Protein AF-A0A382BCT7-F1 (afdb_monomer)

Sequence (257 aa):
MSNDAYDPSEHIDWDYWETQGEDAFENFEWLVHLCEVFNRPIPKPTFSLLNWKENPFDSIDEVPDQWITWPEDYIWSSNHTSIPEEHRQMWLHVAALICRSPGITVSGNDISVTGRFGTEFKLEMKPDLSDWNEIEHPHGDDCVPEELHHLLKEPRTVVINGERVLSNENYVPETVYLCWECPRGIPTPVGLYSLLLAMLDETKVWEYLLDYIAAECWACHDTGFLHRDQFPSDLTIDPSGGLYLCFWCGPDAPEQH

pLDDT: mean 72.81, std 16.67, range [34.56, 95.31]

Organism: NCBI:txid408172

Secondary structure (DSSP, 8-state):
-------GGGGS-HHHHHHT-GGGGGSHHHHHHHHHHHHTTSPPP---TT-TTS-TTTT------------GGG--TTTS----HHHHHHHHHHHHHHHH-TTEEEETTEEEEE-TTS-EEEEEB-TTSS-B-PEE----GGGS-GGGGGGPPPPEEEEETTEEEEE------TT-EE--PPPTTS-HHHHHHHHHHHHHH-HHHHHHHTTEEEEEETTT--EEEEEGGGS-TTS---TT--EE--TTT-TT-----

Foldseek 3Di:
DPPPDQDLVVVDPPVVQVVVPPCSLQFPVVQLSSLCSQQVVQDDPPPVPPPPVDDPPPDPDDGVHFSDDHNVVRNDDPQAPPQDPVCRRLSSVLSSCQVNDPQWDDDGQKIWGQASLGFIKIWGADSRNQKIFFIWGADWPVPQRPVQCVLQDAFAFAAALNDTDGHSDLTQDRTDRPPQIQPPPDGSSVSSSVVSVCRRNVNNVVNQSSQWDWAAAPQPRDIDIDRNVPDPPPPPQPSRYHYDHDPVCPPPGDDDD

Nearest PDB structures (foldseek):
  6usr-assembly1_A  TM=3.608E-01  e=1.866E+00  Tribolium castaneum
  5cqg-assembly1_A  TM=3.455E-01  e=3.178E+00  Tribolium castaneum
  4hs5-assembly2_B  TM=4.560E-01  e=6.860E+00  Psychromonas ingrahamii 37
  5zkq-assembly1_B  TM=4.026E-01  e=8.192E+00  Homo sapiens

Structure (mmCIF, N/CA/C/O backbone):
data_AF-A0A382BCT7-F1
#
_entry.id   AF-A0A382BCT7-F1
#
loop_
_atom_site.group_PDB
_atom_site.id
_atom_site.type_symbol
_atom_site.label_atom_id
_atom_site.label_alt_id
_atom_site.label_comp_id
_atom_site.label_asym_id
_atom_site.label_entity_id
_atom_site.label_seq_id
_atom_site.pdbx_PDB_ins_code
_atom_site.Cartn_x
_atom_site.Cartn_y
_atom_site.Cartn_z
_atom_site.occupancy
_atom_site.B_iso_or_equiv
_atom_site.auth_seq_id
_atom_site.auth_comp_id
_atom_site.auth_asym_id
_atom_site.auth_atom_id
_atom_site.pdbx_PDB_model_num
ATOM 1 N N . MET A 1 1 ? -34.124 -6.886 28.367 1.00 41.34 1 MET A N 1
ATOM 2 C CA . MET A 1 1 ? -32.721 -7.338 28.376 1.00 41.34 1 MET A CA 1
ATOM 3 C C . MET A 1 1 ? -31.930 -6.095 28.037 1.00 41.34 1 MET A C 1
ATOM 5 O O . MET A 1 1 ? -32.291 -5.473 27.043 1.00 41.34 1 MET A O 1
ATOM 9 N N . SER A 1 2 ? -31.046 -5.616 28.919 1.00 45.03 2 SER A N 1
ATOM 10 C CA . SER A 1 2 ? -30.156 -4.517 28.538 1.00 45.03 2 SER A CA 1
ATOM 11 C C . SER A 1 2 ? -29.393 -5.004 27.315 1.00 45.03 2 SER A C 1
ATOM 13 O O . SER A 1 2 ? -28.851 -6.105 27.331 1.00 45.03 2 SER A O 1
ATOM 15 N N . ASN A 1 3 ? -29.450 -4.250 26.219 1.00 43.94 3 ASN A N 1
ATOM 16 C CA . ASN A 1 3 ? -28.373 -4.342 25.251 1.00 43.94 3 ASN A CA 1
ATOM 17 C C . ASN A 1 3 ? -27.177 -3.796 26.013 1.00 43.94 3 ASN A C 1
ATOM 19 O O . ASN A 1 3 ? -27.070 -2.579 26.162 1.00 43.94 3 ASN A O 1
ATOM 23 N N . ASP A 1 4 ? -26.374 -4.682 26.587 1.00 57.06 4 ASP A N 1
ATOM 24 C CA . ASP A 1 4 ? -25.032 -4.316 26.998 1.00 57.06 4 ASP A CA 1
ATOM 25 C C . ASP A 1 4 ? -24.386 -3.790 25.711 1.00 57.06 4 ASP A C 1
ATOM 27 O O . ASP A 1 4 ? -24.253 -4.511 24.719 1.00 57.06 4 ASP A O 1
ATOM 31 N N . ALA A 1 5 ? -24.237 -2.466 25.645 1.00 75.38 5 ALA A N 1
ATOM 32 C CA . ALA A 1 5 ? -23.710 -1.796 24.473 1.00 75.38 5 ALA A CA 1
ATOM 33 C C . ALA A 1 5 ? -22.302 -2.345 24.248 1.00 75.38 5 ALA A C 1
ATOM 35 O O . ALA A 1 5 ? -21.551 -2.477 25.209 1.00 75.38 5 ALA A O 1
ATOM 36 N N . TYR A 1 6 ? -21.979 -2.709 23.008 1.00 80.50 6 TYR A N 1
ATOM 37 C CA . TYR A 1 6 ? -20.637 -3.155 22.653 1.00 80.50 6 TYR A CA 1
ATOM 38 C C . TYR A 1 6 ? -19.608 -2.141 23.167 1.00 80.50 6 TYR A C 1
ATOM 40 O O . TYR A 1 6 ? -19.665 -0.979 22.759 1.00 80.50 6 TYR A O 1
ATOM 48 N N . ASP A 1 7 ? -18.720 -2.576 24.061 1.00 83.62 7 ASP A N 1
ATOM 49 C CA . ASP A 1 7 ? -17.608 -1.777 24.569 1.00 83.62 7 ASP A CA 1
ATOM 50 C C . ASP A 1 7 ? -16.316 -2.227 23.863 1.00 83.62 7 ASP A C 1
ATOM 52 O O . ASP A 1 7 ? -15.805 -3.313 24.149 1.00 83.62 7 ASP A O 1
ATOM 56 N N . PRO A 1 8 ? -15.778 -1.430 22.921 1.00 83.75 8 PRO A N 1
ATOM 57 C CA . PRO A 1 8 ? -14.544 -1.755 22.211 1.00 83.75 8 PRO A CA 1
ATOM 58 C C . PRO A 1 8 ? -13.355 -2.011 23.149 1.00 83.75 8 PRO A C 1
ATOM 60 O O . PRO A 1 8 ? -12.484 -2.814 22.822 1.00 83.75 8 PRO A O 1
ATOM 63 N N . SER A 1 9 ? -13.314 -1.367 24.321 1.00 83.69 9 SER A N 1
ATOM 64 C CA . SER A 1 9 ? -12.167 -1.431 25.235 1.00 83.69 9 SER A CA 1
ATOM 65 C C . SER A 1 9 ? -11.952 -2.817 25.852 1.00 83.69 9 SER A C 1
ATOM 67 O O . SER A 1 9 ? -10.810 -3.198 26.115 1.00 83.69 9 SER A O 1
ATOM 69 N N . GLU A 1 10 ? -13.025 -3.601 26.005 1.00 85.69 10 GLU A N 1
ATOM 70 C CA . GLU A 1 10 ? -12.987 -4.988 26.490 1.00 85.69 10 GLU A CA 1
ATOM 71 C C . GLU A 1 10 ? -12.443 -5.974 25.439 1.00 85.69 10 GLU A C 1
ATOM 73 O O . GLU A 1 10 ? -12.202 -7.145 25.733 1.00 85.69 10 GLU A O 1
ATOM 78 N N . HIS A 1 11 ? -12.267 -5.517 24.196 1.00 85.81 11 HIS A N 1
ATOM 79 C CA . HIS A 1 11 ? -11.856 -6.331 23.054 1.00 85.81 11 HIS A CA 1
ATOM 80 C C . HIS A 1 11 ? -10.460 -5.997 22.520 1.00 85.81 11 HIS A C 1
ATOM 82 O O . HIS A 1 11 ? -10.026 -6.630 21.551 1.00 85.81 11 HIS A O 1
ATOM 88 N N . ILE A 1 12 ? -9.779 -5.034 23.145 1.00 87.50 12 ILE A N 1
ATOM 89 C CA . ILE A 1 12 ? -8.367 -4.730 22.914 1.00 87.50 12 ILE A CA 1
ATOM 90 C C . ILE A 1 12 ? -7.526 -5.735 23.711 1.00 87.50 12 ILE A C 1
ATOM 92 O O . ILE A 1 12 ? -7.749 -5.933 24.906 1.00 87.50 12 ILE A O 1
ATOM 96 N N . ASP A 1 13 ? -6.558 -6.373 23.051 1.00 86.56 13 ASP A N 1
ATOM 97 C CA . ASP A 1 13 ? -5.610 -7.290 23.698 1.00 86.56 13 ASP A CA 1
ATOM 98 C C . ASP A 1 13 ? -4.465 -6.499 24.347 1.00 86.56 13 ASP A C 1
ATOM 100 O O . ASP A 1 13 ? -3.369 -6.378 23.799 1.00 86.56 13 ASP A O 1
ATOM 104 N N . TRP A 1 14 ? -4.753 -5.889 25.497 1.00 86.00 14 TRP A N 1
ATOM 105 C CA . TRP A 1 14 ? -3.795 -5.048 26.221 1.00 86.00 14 TRP A CA 1
ATOM 106 C C . TRP A 1 14 ? -2.505 -5.792 26.576 1.00 86.00 14 TRP A C 1
ATOM 108 O O . TRP A 1 14 ? -1.426 -5.229 26.418 1.00 86.00 14 TRP A O 1
ATOM 118 N N . ASP A 1 15 ? -2.604 -7.065 26.969 1.00 86.00 15 ASP A N 1
ATOM 119 C CA . ASP A 1 15 ? -1.443 -7.884 27.324 1.00 86.00 15 ASP A CA 1
ATOM 120 C C . ASP A 1 15 ? -0.500 -8.055 26.121 1.00 86.00 15 ASP A C 1
ATOM 122 O O . ASP A 1 15 ? 0.717 -7.932 26.264 1.00 86.00 15 ASP A O 1
ATOM 126 N N . TYR A 1 16 ? -1.040 -8.304 24.920 1.00 85.56 16 TYR A N 1
ATOM 127 C CA . TYR A 1 16 ? -0.231 -8.377 23.703 1.00 85.56 16 TYR A CA 1
ATOM 128 C C . TYR A 1 16 ? 0.520 -7.066 23.452 1.00 85.56 16 TYR A C 1
ATOM 130 O O . TYR A 1 16 ? 1.746 -7.081 23.325 1.00 85.56 16 TYR A O 1
ATOM 138 N N . TRP A 1 17 ? -0.186 -5.936 23.436 1.00 84.19 17 TRP A N 1
ATOM 139 C CA . TRP A 1 17 ? 0.413 -4.641 23.105 1.00 84.19 17 TRP A CA 1
ATOM 140 C C . TRP A 1 17 ? 1.423 -4.165 24.153 1.00 84.19 17 TRP A C 1
ATOM 142 O O . TRP A 1 17 ? 2.495 -3.681 23.796 1.00 84.19 17 TRP A O 1
ATOM 152 N N . GLU A 1 18 ? 1.164 -4.404 25.440 1.00 84.06 18 GLU A N 1
ATOM 153 C CA . GLU A 1 18 ? 2.121 -4.110 26.511 1.00 84.06 18 GLU A CA 1
ATOM 154 C C . GLU A 1 18 ? 3.420 -4.926 26.375 1.00 84.06 18 GLU A C 1
ATOM 156 O O . GLU A 1 18 ? 4.501 -4.433 26.708 1.00 84.06 18 GLU A O 1
ATOM 161 N N . THR A 1 19 ? 3.358 -6.155 25.842 1.00 84.56 19 THR A N 1
ATOM 162 C CA . THR A 1 19 ? 4.569 -6.967 25.607 1.00 84.56 19 THR A CA 1
ATOM 163 C C . THR A 1 19 ? 5.421 -6.491 24.431 1.00 84.56 19 THR A C 1
ATOM 165 O O . THR A 1 19 ? 6.606 -6.827 24.385 1.00 84.56 19 THR A O 1
ATOM 168 N N . GLN A 1 20 ? 4.857 -5.707 23.506 1.00 79.06 20 GLN A N 1
ATOM 169 C CA . GLN A 1 20 ? 5.575 -5.155 22.351 1.00 79.06 20 GLN A CA 1
ATOM 170 C C . GLN A 1 20 ? 6.376 -3.877 22.692 1.00 79.06 20 GLN A C 1
ATOM 172 O O . GLN A 1 20 ? 7.212 -3.450 21.898 1.00 79.06 20 GLN A O 1
ATOM 177 N N . GLY A 1 21 ? 6.193 -3.308 23.891 1.00 78.69 21 GLY A N 1
ATOM 178 C CA . GLY A 1 21 ? 6.896 -2.109 24.364 1.00 78.69 21 GLY A CA 1
ATOM 179 C C . GLY A 1 21 ? 6.131 -0.804 24.116 1.00 78.69 21 GLY A C 1
ATOM 180 O O . GLY A 1 21 ? 5.074 -0.796 23.495 1.00 78.69 21 GLY A O 1
ATOM 181 N N . GLU A 1 22 ? 6.657 0.316 24.627 1.00 70.50 22 GLU A N 1
ATOM 182 C CA . GLU A 1 22 ? 5.969 1.623 24.586 1.00 70.50 22 GLU A CA 1
ATOM 183 C C . GLU A 1 22 ? 5.698 2.114 23.149 1.00 70.50 22 GLU A C 1
ATOM 185 O O . GLU A 1 22 ? 4.635 2.671 22.888 1.00 70.50 22 GLU A O 1
ATOM 190 N N . ASP A 1 23 ? 6.594 1.817 22.202 1.00 72.00 23 ASP A N 1
ATOM 191 C CA . ASP A 1 23 ? 6.469 2.228 20.793 1.00 72.00 23 ASP A CA 1
ATOM 192 C C . ASP A 1 23 ? 5.388 1.443 20.020 1.00 72.00 23 ASP A C 1
ATOM 194 O O . ASP A 1 23 ? 5.020 1.801 18.899 1.00 72.00 23 ASP A O 1
ATOM 198 N N . ALA A 1 24 ? 4.854 0.364 20.601 1.00 73.94 24 ALA A N 1
ATOM 199 C CA . ALA A 1 24 ? 3.858 -0.477 19.947 1.00 73.94 24 ALA A CA 1
ATOM 200 C C . ALA A 1 24 ? 2.500 0.217 19.781 1.00 73.94 24 ALA A C 1
ATOM 202 O O . ALA A 1 24 ? 1.743 -0.137 18.884 1.00 73.94 24 ALA A O 1
ATOM 203 N N . PHE A 1 25 ? 2.212 1.225 20.608 1.00 76.75 25 PHE A N 1
ATOM 204 C CA . PHE A 1 25 ? 0.978 2.015 20.562 1.00 76.75 25 PHE A CA 1
ATOM 205 C C . PHE A 1 25 ? 1.049 3.206 19.590 1.00 76.75 25 PHE A C 1
ATOM 207 O O . PHE A 1 25 ? 0.134 4.030 19.549 1.00 76.75 25 PHE A O 1
ATOM 214 N N . GLU A 1 26 ? 2.138 3.338 18.830 1.00 78.50 26 GLU A N 1
ATOM 215 C CA . GLU A 1 26 ? 2.415 4.510 17.989 1.00 78.50 26 GLU A CA 1
ATOM 216 C C . GLU A 1 26 ? 2.824 4.124 16.560 1.00 78.50 26 GLU A C 1
ATOM 218 O O . GLU A 1 26 ? 3.564 4.841 15.882 1.00 78.50 26 GLU A O 1
ATOM 223 N N . ASN A 1 27 ? 2.349 2.967 16.098 1.00 86.81 27 ASN A N 1
ATOM 224 C CA . ASN A 1 27 ? 2.630 2.440 14.769 1.00 86.81 27 ASN A CA 1
ATOM 225 C C . ASN A 1 27 ? 1.349 2.199 13.955 1.00 86.81 27 ASN A C 1
ATOM 227 O O . ASN A 1 27 ? 0.218 2.323 14.438 1.00 86.81 27 ASN A O 1
ATOM 231 N N . PHE A 1 28 ? 1.533 1.878 12.678 1.00 91.00 28 PHE A N 1
ATOM 232 C CA . PHE A 1 28 ? 0.422 1.658 11.763 1.00 91.00 28 PHE A CA 1
ATOM 233 C C . PHE A 1 28 ? -0.436 0.437 12.139 1.00 91.00 28 PHE A C 1
ATOM 235 O O . PHE A 1 28 ? -1.664 0.499 12.040 1.00 91.00 28 PHE A O 1
ATOM 242 N N . GLU A 1 29 ? 0.176 -0.647 12.621 1.00 92.81 29 GLU A N 1
ATOM 243 C CA . GLU A 1 29 ? -0.528 -1.843 13.098 1.00 92.81 29 GLU A CA 1
ATOM 244 C C . GLU A 1 29 ? -1.524 -1.514 14.219 1.00 92.81 29 GLU A C 1
ATOM 246 O O . GLU A 1 29 ? -2.671 -1.966 14.179 1.00 92.81 29 GLU A O 1
ATOM 251 N N . TRP A 1 3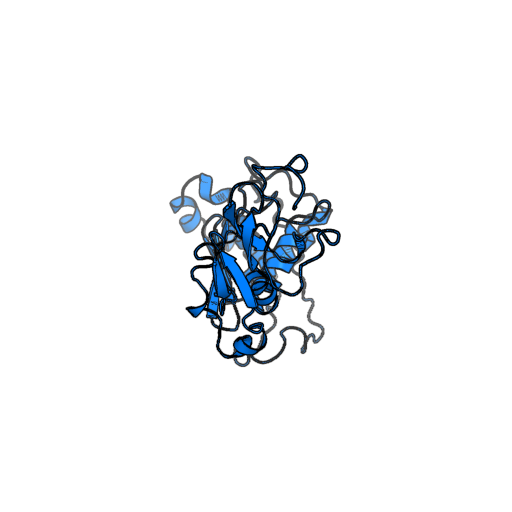0 ? -1.131 -0.663 15.171 1.00 90.50 30 TRP A N 1
ATOM 252 C CA . TRP A 1 30 ? -1.997 -0.201 16.254 1.00 90.50 30 TRP A CA 1
ATOM 253 C C . TRP A 1 30 ? -3.226 0.551 15.735 1.00 90.50 30 TRP A C 1
ATOM 255 O O . TRP A 1 30 ? -4.354 0.267 16.149 1.00 90.50 30 TRP A O 1
ATOM 265 N N . LEU A 1 31 ? -3.044 1.462 14.771 1.00 91.06 31 LEU A N 1
ATOM 266 C CA . LEU A 1 31 ? -4.159 2.175 14.140 1.00 91.06 31 LEU A CA 1
ATOM 267 C C . LEU A 1 31 ? -5.142 1.202 13.474 1.00 91.06 31 LEU A C 1
ATOM 269 O O . LEU A 1 31 ? -6.359 1.332 13.651 1.00 91.06 31 LEU A O 1
ATOM 273 N N . VAL A 1 32 ? -4.629 0.228 12.716 1.00 92.00 32 VAL A N 1
ATOM 274 C CA . VAL A 1 32 ? -5.451 -0.795 12.052 1.00 92.00 32 VAL A CA 1
ATOM 275 C C . VAL A 1 32 ? -6.209 -1.627 13.088 1.00 92.00 32 VAL A C 1
ATOM 277 O O . VAL A 1 32 ? -7.414 -1.837 12.932 1.00 92.00 32 VAL A O 1
ATOM 280 N N . HIS A 1 33 ? -5.538 -2.040 14.166 1.00 91.69 33 HIS A N 1
ATOM 281 C CA . HIS A 1 33 ? -6.139 -2.804 15.257 1.00 91.69 33 HIS A CA 1
ATOM 282 C C . HIS A 1 33 ? -7.284 -2.044 15.933 1.00 91.69 33 HIS A C 1
ATOM 284 O O . HIS A 1 33 ? -8.385 -2.580 16.062 1.00 91.69 33 HIS A O 1
ATOM 290 N N . LEU A 1 34 ? -7.073 -0.778 16.303 1.00 91.12 34 LEU A N 1
ATOM 291 C CA . LEU A 1 34 ? -8.123 0.045 16.902 1.00 91.12 34 LEU A CA 1
ATOM 292 C C . LEU A 1 34 ? -9.322 0.209 15.965 1.00 91.12 34 LEU A C 1
ATOM 294 O O . LEU A 1 34 ? -10.469 0.071 16.394 1.00 91.12 34 LEU A O 1
ATOM 298 N N . CYS A 1 35 ? -9.077 0.465 14.679 1.00 91.50 35 CYS A N 1
ATOM 299 C CA . CYS A 1 35 ? -10.151 0.578 13.698 1.00 91.50 35 CYS A CA 1
ATOM 300 C C . CYS A 1 35 ? -10.950 -0.731 13.587 1.00 91.50 35 CYS A C 1
ATOM 302 O O . CYS A 1 35 ? -12.183 -0.681 13.539 1.00 91.50 35 CYS A O 1
ATOM 304 N N . GLU A 1 36 ? -10.275 -1.886 13.595 1.00 90.81 36 GLU A N 1
ATOM 305 C CA . GLU A 1 36 ? -10.918 -3.204 13.578 1.00 90.81 36 GLU A CA 1
ATOM 306 C C . GLU A 1 36 ? -11.791 -3.419 14.803 1.00 90.81 36 GLU A C 1
ATOM 308 O O . GLU A 1 36 ? -12.961 -3.753 14.643 1.00 90.81 36 GLU A O 1
ATOM 313 N N . VAL A 1 37 ? -11.269 -3.172 16.005 1.00 90.62 37 VAL A N 1
ATOM 314 C CA . VAL A 1 37 ? -12.007 -3.385 17.252 1.00 90.62 37 VAL A CA 1
ATOM 315 C C . VAL A 1 37 ? -13.238 -2.476 17.310 1.00 90.62 37 VAL A C 1
ATOM 317 O O . VAL A 1 37 ? -14.354 -2.954 17.493 1.00 90.62 37 VAL A O 1
ATOM 320 N N . PHE A 1 38 ? -13.093 -1.178 17.040 1.00 90.19 38 PHE A N 1
ATOM 321 C CA . PHE A 1 38 ? -14.211 -0.227 17.109 1.00 90.19 38 PHE A CA 1
ATOM 322 C C . PHE A 1 38 ? -15.301 -0.461 16.055 1.00 90.19 38 PHE A C 1
ATOM 324 O O . PHE A 1 38 ? -16.445 -0.037 16.242 1.00 90.19 38 PHE A O 1
ATOM 331 N N . ASN A 1 39 ? -14.973 -1.144 14.957 1.00 88.75 39 ASN A N 1
ATOM 332 C CA . ASN A 1 39 ? -15.909 -1.438 13.875 1.00 88.75 39 ASN A CA 1
ATOM 333 C C . ASN A 1 39 ? -16.247 -2.932 13.750 1.00 88.75 39 ASN A C 1
ATOM 335 O O . ASN A 1 39 ? -17.035 -3.306 12.881 1.00 88.75 39 ASN A O 1
ATOM 339 N N . ARG A 1 40 ? -15.730 -3.789 14.641 1.00 82.81 40 ARG A N 1
ATOM 340 C CA . ARG A 1 40 ? -15.971 -5.241 14.673 1.00 82.81 40 ARG A CA 1
ATOM 341 C C . ARG A 1 40 ? -17.456 -5.633 14.671 1.00 82.81 40 ARG A C 1
ATOM 343 O O . ARG A 1 40 ? -17.779 -6.638 14.035 1.00 82.81 40 ARG A O 1
ATOM 350 N N . PRO A 1 41 ? -18.379 -4.896 15.329 1.00 80.25 41 PRO A N 1
ATOM 351 C CA . PRO A 1 41 ? -19.805 -5.228 15.299 1.00 80.25 41 PRO A CA 1
ATOM 352 C C . PRO A 1 41 ? -20.460 -5.060 13.925 1.00 80.25 41 PRO A C 1
ATOM 354 O O . PRO A 1 41 ? -21.558 -5.575 13.712 1.00 80.25 41 PRO A O 1
ATOM 357 N N . ILE A 1 42 ? -19.825 -4.327 13.004 1.00 72.19 42 ILE A N 1
ATOM 358 C CA . ILE A 1 42 ? -20.333 -4.137 11.648 1.00 72.19 42 ILE A CA 1
ATOM 359 C C . ILE A 1 42 ? -20.130 -5.458 10.891 1.00 72.19 42 ILE A C 1
ATOM 361 O O . ILE A 1 42 ? -18.992 -5.931 10.793 1.00 72.19 42 ILE A O 1
ATOM 365 N N . PRO A 1 43 ? -21.201 -6.085 10.363 1.00 60.91 43 PRO A N 1
ATOM 366 C CA . PRO A 1 43 ? -21.099 -7.363 9.672 1.00 60.91 43 PRO A CA 1
ATOM 367 C C . PRO A 1 43 ? -20.050 -7.299 8.561 1.00 60.91 43 PRO A C 1
ATOM 369 O O . PRO A 1 43 ? -20.138 -6.461 7.665 1.00 60.91 43 PRO A O 1
ATOM 372 N N . LYS A 1 44 ? -19.061 -8.199 8.601 1.00 61.16 44 LYS A N 1
ATOM 373 C CA . LYS A 1 44 ? -18.153 -8.384 7.466 1.00 61.16 44 LYS A CA 1
ATOM 374 C C . LYS A 1 44 ? -18.985 -8.982 6.323 1.00 61.16 44 LYS A C 1
ATOM 376 O O . LYS A 1 44 ? -19.656 -9.992 6.568 1.00 61.16 44 LYS A O 1
ATOM 381 N N . PRO A 1 45 ? -18.978 -8.411 5.105 1.00 50.03 45 PRO A N 1
ATOM 382 C CA . PRO A 1 45 ? -19.558 -9.104 3.967 1.00 50.03 45 PRO A CA 1
ATOM 383 C C . PRO A 1 45 ? -18.912 -10.487 3.882 1.00 50.03 45 PRO A C 1
ATOM 385 O O . PRO A 1 45 ? -17.692 -10.638 3.980 1.00 50.03 45 PRO A O 1
ATOM 388 N N . THR A 1 46 ? -19.743 -11.518 3.772 1.00 43.00 46 THR A N 1
ATOM 389 C CA . THR A 1 46 ? -19.276 -12.877 3.514 1.00 43.00 46 THR A CA 1
ATOM 390 C C . THR A 1 46 ? -18.863 -12.918 2.050 1.00 43.00 46 THR A C 1
ATOM 392 O O . THR A 1 46 ? -19.608 -13.380 1.193 1.00 43.00 46 THR A O 1
ATOM 395 N N . PHE A 1 47 ? -17.675 -12.398 1.739 1.00 46.06 47 PHE A N 1
ATOM 396 C CA . PHE A 1 47 ? -17.024 -12.753 0.489 1.00 46.06 47 PHE A CA 1
ATOM 397 C C . PHE A 1 47 ? -16.862 -14.270 0.528 1.00 46.06 47 PHE A C 1
ATOM 399 O O . PHE A 1 47 ? -16.204 -14.808 1.422 1.00 46.06 47 PHE A O 1
ATOM 406 N N . SER A 1 48 ? -17.536 -14.984 -0.377 1.00 36.91 48 SER A N 1
ATOM 407 C CA . SER A 1 48 ? -17.260 -16.405 -0.560 1.00 36.91 48 SER A CA 1
ATOM 408 C C . SER A 1 48 ? -15.775 -16.525 -0.880 1.00 36.91 48 SER A C 1
ATOM 410 O O . SER A 1 48 ? -15.340 -16.148 -1.963 1.00 36.91 48 SER A O 1
ATOM 412 N N . LEU A 1 49 ? -15.011 -17.028 0.090 1.00 39.97 49 LEU A N 1
ATOM 413 C CA . LEU A 1 49 ? -13.558 -17.225 0.094 1.00 39.97 49 LEU A CA 1
ATOM 414 C C . LEU A 1 49 ? -13.066 -18.231 -0.971 1.00 39.97 49 LEU A C 1
ATOM 416 O O . LEU A 1 49 ? -12.116 -18.969 -0.735 1.00 39.97 49 LEU A O 1
ATOM 420 N N . LEU A 1 50 ? -13.715 -18.331 -2.133 1.00 34.56 50 LEU A N 1
ATOM 421 C CA . LEU A 1 50 ? -13.500 -19.429 -3.072 1.00 34.56 50 LEU A CA 1
ATOM 422 C C . LEU A 1 50 ? -13.334 -19.052 -4.542 1.00 34.56 50 LEU A C 1
ATOM 424 O O . LEU A 1 50 ? -13.097 -19.961 -5.324 1.00 34.56 50 LEU A O 1
ATOM 428 N N . ASN A 1 51 ? -13.353 -17.778 -4.941 1.00 40.12 51 ASN A N 1
ATOM 429 C CA . ASN A 1 51 ? -12.985 -17.415 -6.315 1.00 40.12 51 ASN A CA 1
ATOM 430 C C . ASN A 1 51 ? -12.343 -16.022 -6.391 1.00 40.12 51 ASN A C 1
ATOM 432 O O . ASN A 1 51 ? -12.930 -15.069 -6.878 1.00 40.12 51 ASN A O 1
ATOM 436 N N . TRP A 1 52 ? -11.065 -15.941 -6.026 1.00 43.91 52 TRP A N 1
ATOM 437 C CA . TRP A 1 52 ? -10.136 -14.849 -6.381 1.00 43.91 52 TRP A CA 1
ATOM 438 C C . TRP A 1 52 ? -9.988 -14.626 -7.907 1.00 43.91 52 TRP A C 1
ATOM 440 O O . TRP A 1 52 ? -9.256 -13.748 -8.355 1.00 43.91 52 TRP A O 1
ATOM 450 N N . LYS A 1 53 ? -10.677 -15.435 -8.724 1.00 41.97 53 LYS A N 1
ATOM 451 C CA . LYS A 1 53 ? -10.816 -15.269 -10.174 1.00 41.97 53 LYS A CA 1
ATOM 452 C C . LYS A 1 53 ? -11.912 -14.285 -10.584 1.00 41.97 53 LYS A C 1
ATOM 454 O O . LYS A 1 53 ? -11.912 -13.881 -11.743 1.00 41.97 53 LYS A O 1
ATOM 459 N N . GLU A 1 54 ? -12.819 -13.912 -9.687 1.00 45.25 54 GLU A N 1
ATOM 460 C CA . GLU A 1 54 ? -13.869 -12.934 -9.974 1.00 45.25 54 GLU A CA 1
ATOM 461 C C . GLU A 1 54 ? -13.522 -11.588 -9.335 1.00 45.25 54 GLU A C 1
ATOM 463 O O . GLU A 1 54 ? -12.947 -11.520 -8.249 1.00 45.25 54 GLU A O 1
ATOM 468 N N . ASN A 1 55 ? -13.804 -10.516 -10.075 1.00 43.88 55 ASN A N 1
ATOM 469 C CA . ASN A 1 55 ? -13.461 -9.149 -9.720 1.00 43.88 55 ASN A CA 1
ATOM 470 C C . ASN A 1 55 ? -14.116 -8.792 -8.368 1.00 43.88 55 ASN A C 1
ATOM 472 O O . ASN A 1 55 ? -15.338 -8.919 -8.258 1.00 43.88 55 ASN A O 1
ATOM 476 N N . PRO A 1 56 ? -13.367 -8.329 -7.346 1.00 46.47 56 PRO A N 1
ATOM 477 C CA . PRO A 1 56 ? -13.915 -8.040 -6.013 1.00 46.47 56 PRO A CA 1
ATOM 478 C C . PRO A 1 56 ? -15.034 -6.980 -5.999 1.00 46.47 56 PRO A C 1
ATOM 480 O O . PRO A 1 56 ? -15.687 -6.789 -4.975 1.00 46.47 56 PRO A O 1
ATOM 483 N N . PHE A 1 57 ? -15.279 -6.312 -7.129 1.00 47.66 57 PHE A N 1
ATOM 484 C CA . PHE A 1 57 ? -16.294 -5.277 -7.308 1.00 47.66 57 PHE A CA 1
ATOM 485 C C . PHE A 1 57 ? -17.625 -5.763 -7.922 1.00 47.66 57 PHE A C 1
ATOM 487 O O . PHE A 1 57 ? -18.565 -4.973 -7.983 1.00 47.66 57 PHE A O 1
ATOM 494 N N . ASP A 1 58 ? -17.750 -7.026 -8.355 1.00 39.62 58 ASP A N 1
ATOM 495 C CA . ASP A 1 58 ? -18.930 -7.493 -9.116 1.00 39.62 58 ASP A CA 1
ATOM 496 C C . ASP A 1 58 ? -20.142 -7.914 -8.251 1.00 39.62 58 ASP A C 1
ATOM 498 O O . ASP A 1 58 ? -21.212 -8.197 -8.792 1.00 39.62 58 ASP A O 1
ATOM 502 N N . SER A 1 59 ? -20.034 -7.923 -6.915 1.00 41.88 59 SER A N 1
ATOM 503 C CA . SER A 1 59 ? -21.124 -8.354 -6.016 1.00 41.88 59 SER A CA 1
ATOM 504 C C . SER A 1 59 ? -21.385 -7.402 -4.841 1.00 41.88 59 SER A C 1
ATOM 506 O O . SER A 1 59 ? -21.455 -7.834 -3.688 1.00 41.88 59 SER A O 1
ATOM 508 N N . ILE A 1 60 ? -21.520 -6.101 -5.108 1.00 44.03 60 ILE A N 1
ATOM 509 C CA . ILE A 1 60 ? -21.933 -5.124 -4.088 1.00 44.03 60 ILE A CA 1
ATOM 510 C C . ILE A 1 60 ? -23.469 -5.124 -3.997 1.00 44.03 60 ILE A C 1
ATOM 512 O O . ILE A 1 60 ? -24.135 -4.272 -4.580 1.00 44.03 60 ILE A O 1
ATOM 516 N N . ASP A 1 61 ? -24.036 -6.100 -3.287 1.00 38.28 61 ASP A N 1
ATOM 517 C CA . ASP A 1 61 ? -25.398 -5.975 -2.755 1.00 38.28 61 ASP A CA 1
ATOM 518 C C . ASP A 1 61 ? -25.356 -5.155 -1.452 1.00 38.28 61 ASP A C 1
ATOM 520 O O . ASP A 1 61 ? -24.464 -5.321 -0.620 1.00 38.28 61 ASP A O 1
ATOM 524 N N . GLU A 1 62 ? -26.328 -4.252 -1.296 1.00 41.53 62 GLU A N 1
ATOM 525 C CA . GLU A 1 62 ? -26.472 -3.247 -0.233 1.00 41.53 62 GLU A CA 1
ATOM 526 C C . GLU A 1 62 ? -26.361 -3.821 1.202 1.00 41.53 62 GLU A C 1
ATOM 528 O O . GLU A 1 62 ? -27.351 -4.176 1.843 1.00 41.53 62 GLU A O 1
ATOM 533 N N . VAL A 1 63 ? -25.151 -3.854 1.756 1.00 44.75 63 VAL A N 1
ATOM 534 C CA . VAL A 1 63 ? -24.884 -3.951 3.203 1.00 44.75 63 VAL A CA 1
ATOM 535 C C . VAL A 1 63 ? -24.381 -2.570 3.654 1.00 44.75 63 VAL A C 1
ATOM 537 O O . VAL A 1 63 ? -23.797 -1.865 2.831 1.00 44.75 63 VAL A O 1
ATOM 540 N N . PRO A 1 64 ? -24.601 -2.097 4.902 1.00 44.91 64 PRO A N 1
ATOM 541 C CA . PRO A 1 64 ? -24.015 -0.837 5.360 1.00 44.91 64 PRO A CA 1
ATOM 542 C C . PRO A 1 64 ? -22.495 -1.036 5.479 1.00 44.91 64 PRO A C 1
ATOM 544 O O . PRO A 1 64 ? -21.980 -1.448 6.513 1.00 44.91 64 PRO A O 1
ATOM 547 N N . ASP A 1 65 ? -21.795 -0.847 4.363 1.00 54.81 65 ASP A N 1
ATOM 548 C CA . ASP A 1 65 ? -20.492 -1.460 4.080 1.00 54.81 65 ASP A CA 1
ATOM 549 C C . ASP A 1 65 ? -19.295 -0.637 4.579 1.00 54.81 65 ASP A C 1
ATOM 551 O O . ASP A 1 65 ? -18.149 -0.850 4.183 1.00 54.81 65 ASP A O 1
ATOM 555 N N . GLN A 1 66 ? -19.541 0.347 5.440 1.00 68.19 66 GLN A N 1
ATOM 556 C CA . GLN A 1 66 ? -18.544 1.346 5.798 1.00 68.19 66 GLN A CA 1
ATOM 557 C C . GLN A 1 66 ? -18.279 1.287 7.294 1.00 68.19 66 GLN A C 1
ATOM 559 O O . GLN A 1 66 ? -19.179 1.462 8.111 1.00 68.19 66 GLN A O 1
ATOM 564 N N . TRP A 1 67 ? -17.024 1.022 7.653 1.00 84.69 67 TRP A N 1
ATOM 565 C CA . TRP A 1 67 ? -16.521 1.375 8.974 1.00 84.69 67 TRP A CA 1
ATOM 566 C C . TRP A 1 67 ? -16.714 2.884 9.158 1.00 84.69 67 TRP A C 1
ATOM 568 O O . TRP A 1 67 ? -16.334 3.662 8.282 1.00 84.69 67 TRP A O 1
ATOM 578 N N . ILE A 1 68 ? -17.361 3.274 10.255 1.00 85.81 68 ILE A N 1
ATOM 579 C CA . ILE A 1 68 ? -17.773 4.661 10.539 1.00 85.81 68 ILE A CA 1
ATOM 580 C C . ILE A 1 68 ? -17.252 5.163 11.885 1.00 85.81 68 ILE A C 1
ATOM 582 O O . ILE A 1 68 ? -17.251 6.365 12.137 1.00 85.81 68 ILE A O 1
ATOM 586 N N . THR A 1 69 ? -16.828 4.258 12.766 1.00 87.44 69 THR A N 1
ATOM 587 C CA . THR A 1 69 ? -16.407 4.612 14.118 1.00 87.44 69 THR A CA 1
ATOM 588 C C . THR A 1 69 ? -14.909 4.879 14.124 1.00 87.44 69 THR A C 1
ATOM 590 O O . THR A 1 69 ? -14.116 3.965 13.899 1.00 87.44 69 THR A O 1
ATOM 593 N N . TRP A 1 70 ? -14.520 6.123 14.396 1.00 89.69 70 TRP A N 1
ATOM 594 C CA . TRP A 1 70 ? -13.123 6.510 14.582 1.00 89.69 70 TRP A CA 1
ATOM 595 C C . TRP A 1 70 ? -12.726 6.408 16.069 1.00 89.69 70 TRP A C 1
ATOM 597 O O . TRP A 1 70 ? -13.464 6.924 16.911 1.00 89.69 70 TRP A O 1
ATOM 607 N N . PRO A 1 71 ? -11.593 5.772 16.424 1.00 87.94 71 PRO A N 1
ATOM 608 C CA . PRO A 1 71 ? -11.213 5.521 17.817 1.00 87.94 71 PRO A CA 1
ATOM 609 C C . PRO A 1 71 ? -10.537 6.746 18.468 1.00 87.94 71 PRO A C 1
ATOM 611 O O . PRO A 1 71 ? -9.361 6.696 18.820 1.00 87.94 71 PRO A O 1
ATOM 614 N N . GLU A 1 72 ? -11.264 7.864 18.614 1.00 81.69 72 GLU A N 1
ATOM 615 C CA . GLU A 1 72 ? -10.700 9.157 19.065 1.00 81.69 72 GLU A CA 1
ATOM 616 C C . GLU A 1 72 ? -9.892 9.078 20.369 1.00 81.69 72 GLU A C 1
ATOM 618 O O . GLU A 1 72 ? -8.794 9.625 20.430 1.00 81.69 72 GLU A O 1
ATOM 623 N N . ASP A 1 73 ? -10.400 8.377 21.384 1.00 73.94 73 ASP A N 1
ATOM 624 C CA . ASP A 1 73 ? -9.811 8.374 22.732 1.00 73.94 73 ASP A CA 1
ATOM 625 C C . ASP A 1 73 ? -8.561 7.481 22.876 1.00 73.94 73 ASP A C 1
ATOM 627 O O . ASP A 1 73 ? -7.884 7.534 23.903 1.00 73.94 73 ASP A O 1
ATOM 631 N N . TYR A 1 74 ? -8.249 6.659 21.866 1.00 74.88 74 TYR A N 1
ATOM 632 C CA . TYR A 1 74 ? -7.223 5.605 21.939 1.00 74.88 74 TYR A CA 1
ATOM 633 C C . TYR A 1 74 ? -6.045 5.822 20.978 1.00 74.88 74 TYR A C 1
ATOM 635 O O . TYR A 1 74 ? -5.056 5.091 21.034 1.00 74.88 74 TYR A O 1
ATOM 643 N N . ILE A 1 75 ? -6.120 6.839 20.116 1.00 70.88 75 ILE A N 1
ATOM 644 C CA . ILE A 1 75 ? -5.003 7.242 19.258 1.00 70.88 75 ILE A CA 1
ATOM 645 C C . ILE A 1 75 ? -4.107 8.184 20.073 1.00 70.88 75 ILE A C 1
ATOM 647 O O . ILE A 1 75 ? -4.423 9.363 20.247 1.00 70.88 75 ILE A O 1
ATOM 651 N N . TRP A 1 76 ? -2.997 7.669 20.609 1.00 61.38 76 TRP A N 1
ATOM 652 C CA . TRP A 1 76 ? -2.023 8.493 21.329 1.00 61.38 76 TRP A CA 1
ATOM 653 C C . TRP A 1 76 ? -1.165 9.339 20.383 1.00 61.38 76 TRP A C 1
ATOM 655 O O . TRP A 1 76 ? -0.828 8.956 19.266 1.00 61.38 76 TRP A O 1
ATOM 665 N N . SER A 1 77 ? -0.888 10.564 20.832 1.00 53.22 77 SER A N 1
ATOM 666 C CA . SER A 1 77 ? -0.577 11.715 19.983 1.00 53.22 77 SER A CA 1
ATOM 667 C C . SER A 1 77 ? 0.903 12.105 19.944 1.00 53.22 77 SER A C 1
ATOM 669 O O . SER A 1 77 ? 1.199 13.249 19.597 1.00 53.22 77 SER A O 1
ATOM 671 N N . SER A 1 78 ? 1.838 11.243 20.355 1.00 53.91 78 SER A N 1
ATOM 672 C CA . SER A 1 78 ? 3.264 11.612 20.330 1.00 53.91 78 SER A CA 1
ATOM 673 C C . SER A 1 78 ? 3.779 11.718 18.897 1.00 53.91 78 SER A C 1
ATOM 675 O O . SER A 1 78 ? 4.446 12.694 18.558 1.00 53.91 78 SER A O 1
ATOM 677 N N . ASN A 1 79 ? 3.425 10.733 18.061 1.00 52.03 79 ASN A N 1
ATOM 678 C CA . ASN A 1 79 ? 4.029 10.527 16.743 1.00 52.03 79 ASN A CA 1
ATOM 679 C C . ASN A 1 79 ? 3.045 10.646 15.571 1.00 52.03 79 ASN A C 1
ATOM 681 O O . ASN A 1 79 ? 3.453 11.007 14.469 1.00 52.03 79 ASN A O 1
ATOM 685 N N . HIS A 1 80 ? 1.743 10.442 15.790 1.00 56.94 80 HIS A N 1
ATOM 686 C CA . HIS A 1 80 ? 0.743 10.665 14.750 1.00 56.94 80 HIS A CA 1
ATOM 687 C C . HIS A 1 80 ? 0.343 12.139 14.728 1.00 56.94 80 HIS A C 1
ATOM 689 O O . HIS A 1 80 ? -0.450 12.604 15.551 1.00 56.94 80 HIS A O 1
ATOM 695 N N . THR A 1 81 ? 0.894 12.888 13.770 1.00 58.19 81 THR A N 1
ATOM 696 C CA . THR A 1 81 ? 0.374 14.207 13.391 1.00 58.19 81 THR A CA 1
ATOM 697 C C . THR A 1 81 ? -1.146 14.094 13.291 1.00 58.19 81 THR A C 1
ATOM 699 O O . THR A 1 81 ? -1.637 13.239 12.558 1.00 58.19 81 THR A O 1
ATOM 702 N N . SER A 1 82 ? -1.885 14.889 14.073 1.00 69.38 82 SER A N 1
ATOM 703 C CA . SER A 1 82 ? -3.339 14.761 14.240 1.00 69.38 82 SER A CA 1
ATOM 704 C C . SER A 1 82 ? -4.030 14.492 12.900 1.00 69.38 82 SER A C 1
ATOM 706 O O . SER A 1 82 ? -4.082 15.390 12.055 1.00 69.38 82 SER A O 1
ATOM 708 N N . ILE A 1 83 ? -4.522 13.265 12.692 1.00 81.81 83 ILE A N 1
ATOM 709 C CA . ILE A 1 83 ? -5.174 12.883 11.437 1.00 81.81 83 ILE A CA 1
ATOM 710 C C . ILE A 1 83 ? -6.375 13.820 11.236 1.00 81.81 83 ILE A C 1
ATOM 712 O O . ILE A 1 83 ? -7.278 13.820 12.086 1.00 81.81 83 ILE A O 1
ATOM 716 N N . PRO A 1 84 ? -6.404 14.613 10.146 1.00 84.62 84 PRO A N 1
ATOM 717 C CA . PRO A 1 84 ? -7.503 15.533 9.877 1.00 84.62 84 PRO A CA 1
ATOM 718 C C . PRO A 1 84 ? -8.834 14.787 9.805 1.00 84.62 84 PRO A C 1
ATOM 720 O O . PRO A 1 84 ? -8.888 13.667 9.292 1.00 84.62 84 PRO A O 1
ATOM 723 N N . GLU A 1 85 ? -9.906 15.390 10.319 1.00 87.12 85 GLU A N 1
ATOM 724 C CA . GLU A 1 85 ? -11.230 14.758 10.387 1.00 87.12 85 GLU A CA 1
ATOM 725 C C . GLU A 1 85 ? -11.704 14.288 9.007 1.00 87.12 85 GLU A C 1
ATOM 727 O O . GLU A 1 85 ? -12.183 13.165 8.850 1.00 87.12 85 GLU A O 1
ATOM 732 N N . GLU A 1 86 ? -11.443 15.101 7.986 1.00 87.62 86 GLU A N 1
ATOM 733 C CA . GLU A 1 86 ? -11.736 14.827 6.584 1.00 87.62 86 GLU A CA 1
ATOM 734 C C . GLU A 1 86 ? -11.002 13.599 6.012 1.00 87.62 86 GLU A C 1
ATOM 736 O O . GLU A 1 86 ? -11.435 13.042 5.004 1.00 87.62 86 GLU A O 1
ATOM 741 N N . HIS A 1 87 ? -9.910 13.148 6.639 1.00 88.75 87 HIS A N 1
ATOM 742 C CA . HIS A 1 87 ? -9.133 11.984 6.201 1.00 88.75 87 HIS A CA 1
ATOM 743 C C . HIS A 1 87 ? -9.518 10.695 6.940 1.00 88.75 87 HIS A C 1
ATOM 745 O O . HIS A 1 87 ? -9.233 9.602 6.447 1.00 88.75 87 HIS A O 1
ATOM 751 N N . ARG A 1 88 ? -10.178 10.795 8.102 1.00 90.00 88 ARG A N 1
ATOM 752 C CA . ARG A 1 88 ? -10.490 9.652 8.985 1.00 90.00 88 ARG A CA 1
ATOM 753 C C . ARG A 1 88 ? -11.304 8.572 8.285 1.00 90.00 88 ARG A C 1
ATOM 755 O O . ARG A 1 88 ? -10.986 7.393 8.397 1.00 90.00 88 ARG A O 1
ATOM 762 N N . GLN A 1 89 ? -12.304 8.966 7.497 1.00 90.25 89 GLN A N 1
ATOM 763 C CA . GLN A 1 89 ? -13.129 8.008 6.757 1.00 90.25 89 GLN A CA 1
ATOM 764 C C . GLN A 1 89 ? -12.302 7.184 5.760 1.00 90.25 89 GLN A C 1
ATOM 766 O O . GLN A 1 89 ? -12.533 5.989 5.600 1.00 90.25 89 GLN A O 1
ATOM 771 N N . MET A 1 90 ? -11.307 7.795 5.113 1.00 91.38 90 MET A N 1
ATOM 772 C CA . MET A 1 90 ? -10.440 7.066 4.190 1.00 91.38 90 MET A CA 1
ATOM 773 C C . MET A 1 90 ? -9.473 6.136 4.927 1.00 91.38 90 MET A C 1
ATOM 775 O O . MET A 1 90 ? -9.246 5.018 4.476 1.00 91.38 90 MET A O 1
ATOM 779 N N . TRP A 1 91 ? -8.968 6.533 6.095 1.00 92.25 91 TRP A N 1
ATOM 780 C CA . TRP A 1 91 ? -8.202 5.625 6.955 1.00 92.25 91 TRP A CA 1
ATOM 781 C C . TRP A 1 91 ? -9.026 4.416 7.412 1.00 92.25 91 TRP A C 1
ATOM 783 O O . TRP A 1 91 ? -8.518 3.297 7.403 1.00 92.25 91 TRP A O 1
ATOM 793 N N . LEU A 1 92 ? -10.313 4.605 7.721 1.00 92.06 92 LEU A N 1
ATOM 794 C CA . LEU A 1 92 ? -11.224 3.491 8.000 1.00 92.06 92 LEU A CA 1
ATOM 795 C C . LEU A 1 92 ? -11.385 2.566 6.786 1.00 92.06 92 LEU A C 1
ATOM 797 O O . LEU A 1 92 ? -11.442 1.352 6.960 1.00 92.06 92 LEU A O 1
ATOM 801 N N . HIS A 1 93 ? -11.408 3.103 5.561 1.00 90.44 93 HIS A N 1
ATOM 802 C CA . HIS A 1 93 ? -11.420 2.285 4.343 1.00 90.44 93 HIS A CA 1
ATOM 803 C C . HIS A 1 93 ? -10.126 1.489 4.146 1.00 90.44 93 HIS A C 1
ATOM 805 O O . HIS A 1 93 ? -10.198 0.315 3.784 1.00 90.44 93 HIS A O 1
ATOM 811 N N . VAL A 1 94 ? -8.963 2.087 4.422 1.00 93.06 94 VAL A N 1
ATOM 812 C CA . VAL A 1 94 ? -7.667 1.388 4.406 1.00 93.06 94 VAL A CA 1
ATOM 813 C C . VAL A 1 94 ? -7.661 0.246 5.420 1.00 93.06 94 VAL A C 1
ATOM 815 O O . VAL A 1 94 ? -7.405 -0.898 5.051 1.00 93.06 94 VAL A O 1
ATOM 818 N N . ALA A 1 95 ? -8.000 0.522 6.680 1.00 92.88 95 ALA A N 1
ATOM 819 C CA . ALA A 1 95 ? -8.004 -0.493 7.728 1.00 92.88 95 ALA A CA 1
ATOM 820 C C . ALA A 1 95 ? -9.024 -1.610 7.435 1.00 92.88 95 ALA A C 1
ATOM 822 O O . ALA A 1 95 ? -8.722 -2.793 7.598 1.00 92.88 95 ALA A O 1
ATOM 823 N N . ALA A 1 96 ? -10.200 -1.258 6.904 1.00 90.50 96 ALA A N 1
ATOM 824 C CA . ALA A 1 96 ? -11.18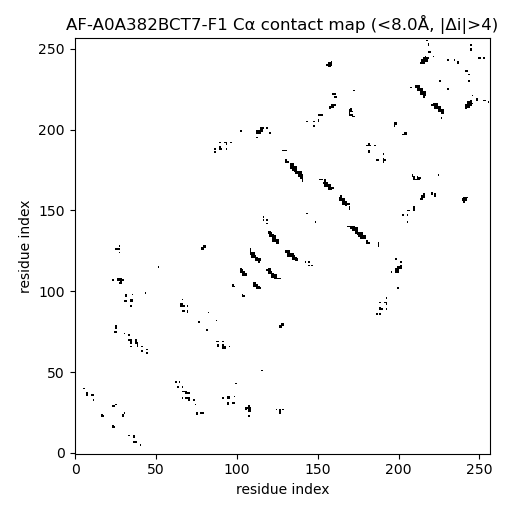8 -2.235 6.464 1.00 90.50 96 ALA A CA 1
ATOM 825 C C . ALA A 1 96 ? -10.657 -3.121 5.328 1.00 90.50 96 ALA A C 1
ATOM 827 O O . ALA A 1 96 ? -10.883 -4.330 5.361 1.00 90.50 96 ALA A O 1
ATOM 828 N N . LEU A 1 97 ? -9.957 -2.550 4.339 1.00 90.62 97 LEU A N 1
ATOM 829 C CA . LEU A 1 97 ? -9.339 -3.310 3.250 1.00 90.62 97 LEU A CA 1
ATOM 830 C C . LEU A 1 97 ? -8.319 -4.310 3.798 1.00 90.62 97 LEU A C 1
ATOM 832 O O . LEU A 1 97 ? -8.396 -5.487 3.451 1.00 90.62 97 LEU A O 1
ATOM 836 N N . ILE A 1 98 ? -7.430 -3.868 4.690 1.00 93.00 98 ILE A N 1
ATOM 837 C CA . ILE A 1 98 ? -6.416 -4.714 5.334 1.00 93.00 98 ILE A CA 1
ATOM 838 C C . ILE A 1 98 ? -7.084 -5.873 6.081 1.00 93.00 98 ILE A C 1
ATOM 840 O O . ILE A 1 98 ? -6.823 -7.035 5.790 1.00 93.00 98 ILE A O 1
ATOM 844 N N . CYS A 1 99 ? -8.030 -5.589 6.980 1.00 89.50 99 CYS A N 1
ATOM 845 C CA . CYS A 1 99 ? -8.667 -6.622 7.802 1.00 89.50 99 CYS A CA 1
ATOM 846 C C . CYS A 1 99 ? -9.581 -7.584 7.027 1.00 89.50 99 CYS A C 1
ATOM 848 O O . CYS A 1 99 ? -9.974 -8.626 7.564 1.00 89.50 99 CYS A O 1
ATOM 850 N N . ARG A 1 100 ? -9.992 -7.222 5.807 1.00 86.19 100 ARG A N 1
ATOM 851 C CA . ARG A 1 100 ? -10.836 -8.054 4.933 1.00 86.19 100 ARG A CA 1
ATOM 852 C C . ARG A 1 100 ? -10.025 -8.819 3.886 1.00 86.19 100 ARG A C 1
ATOM 854 O O . ARG A 1 100 ? -10.556 -9.770 3.316 1.00 86.19 100 ARG A O 1
ATOM 861 N N . SER A 1 101 ? -8.773 -8.437 3.644 1.00 86.12 101 SER A N 1
ATOM 862 C CA . SER A 1 101 ? -7.940 -9.018 2.592 1.00 86.12 101 SER A CA 1
ATOM 863 C C . SER A 1 101 ? -6.941 -10.006 3.192 1.00 86.12 101 SER A C 1
ATOM 865 O O . SER A 1 101 ? -5.982 -9.579 3.824 1.00 86.12 101 SER A O 1
ATOM 867 N N . PRO A 1 102 ? -7.092 -11.325 2.971 1.00 84.69 102 PRO A N 1
ATOM 868 C CA . PRO A 1 102 ? -6.145 -12.310 3.500 1.00 84.69 102 PRO A CA 1
ATOM 869 C C . PRO A 1 102 ? -4.745 -12.192 2.879 1.00 84.69 102 PRO A C 1
ATOM 871 O O . PRO A 1 102 ? -3.795 -12.739 3.424 1.00 84.69 102 PRO A O 1
ATOM 874 N N . GLY A 1 103 ? -4.627 -11.502 1.739 1.00 87.94 103 GLY A N 1
ATOM 875 C CA . GLY A 1 103 ? -3.354 -11.204 1.090 1.00 87.94 103 GLY A CA 1
ATOM 876 C C . GLY A 1 103 ? -2.612 -10.010 1.687 1.00 87.94 103 GLY A C 1
ATOM 877 O O . GLY A 1 103 ? -1.522 -9.729 1.216 1.00 87.94 103 GLY A O 1
ATOM 878 N N . ILE A 1 104 ? -3.159 -9.299 2.682 1.00 94.62 104 ILE A N 1
ATOM 879 C CA . ILE A 1 104 ? -2.460 -8.182 3.331 1.00 94.62 104 ILE A CA 1
ATOM 880 C C . ILE A 1 104 ? -2.133 -8.551 4.773 1.00 94.62 104 ILE A C 1
ATOM 882 O O . ILE A 1 104 ? -3.008 -8.959 5.536 1.00 94.62 104 ILE A O 1
ATOM 886 N N . THR A 1 105 ? -0.879 -8.355 5.160 1.00 95.25 105 THR A N 1
ATOM 887 C CA . THR A 1 105 ? -0.424 -8.455 6.546 1.00 95.25 105 THR A CA 1
ATOM 888 C C . THR A 1 105 ? 0.251 -7.154 6.966 1.00 95.25 105 THR A C 1
ATOM 890 O O . THR A 1 105 ? 0.847 -6.455 6.146 1.00 95.25 105 THR A O 1
ATOM 893 N N . VAL A 1 106 ? 0.120 -6.811 8.247 1.00 95.31 106 VAL A N 1
ATOM 894 C CA . VAL A 1 106 ? 0.740 -5.628 8.855 1.00 95.31 106 VAL A CA 1
ATOM 895 C C . VAL A 1 106 ? 1.465 -6.071 10.120 1.00 95.31 106 VAL A C 1
ATOM 897 O O . VAL A 1 106 ? 0.915 -6.868 10.877 1.00 95.31 106 VAL A O 1
ATOM 900 N N . SER A 1 107 ? 2.690 -5.588 10.315 1.00 93.06 107 SER A N 1
ATOM 901 C CA . SER A 1 107 ? 3.520 -5.838 11.498 1.00 93.06 107 SER A CA 1
ATOM 902 C C . SER A 1 107 ? 4.306 -4.570 11.821 1.00 93.06 107 SER A C 1
ATOM 904 O O . SER A 1 107 ? 5.210 -4.188 11.080 1.00 93.06 107 SER A O 1
ATOM 906 N N . GLY A 1 108 ? 3.967 -3.890 12.912 1.00 91.69 108 GLY A N 1
ATOM 907 C CA . GLY A 1 108 ? 4.474 -2.555 13.214 1.00 91.69 108 GLY A CA 1
ATOM 908 C C . GLY A 1 108 ? 4.095 -1.548 12.124 1.00 91.69 108 GLY A C 1
ATOM 909 O O . GLY A 1 108 ? 2.930 -1.183 11.978 1.00 91.69 108 GLY A O 1
ATOM 910 N N . ASN A 1 109 ? 5.084 -1.084 11.360 1.00 92.06 109 ASN A N 1
ATOM 911 C CA . ASN A 1 109 ? 4.869 -0.212 10.201 1.00 92.06 109 ASN A CA 1
ATOM 912 C C . ASN A 1 109 ? 5.003 -0.943 8.860 1.00 92.06 109 ASN A C 1
ATOM 914 O O . ASN A 1 109 ? 4.658 -0.370 7.826 1.00 92.06 109 ASN A O 1
ATOM 918 N N . ASP A 1 110 ? 5.461 -2.193 8.870 1.00 93.44 110 ASP A N 1
ATOM 919 C CA . ASP A 1 110 ? 5.643 -2.978 7.659 1.00 93.44 110 ASP A CA 1
ATOM 920 C C . ASP A 1 110 ? 4.296 -3.508 7.178 1.00 93.44 110 ASP A C 1
ATOM 922 O O . ASP A 1 110 ? 3.533 -4.120 7.931 1.00 93.44 110 ASP A O 1
ATOM 926 N N . ILE A 1 111 ? 4.018 -3.300 5.897 1.00 95.31 111 ILE A N 1
ATOM 927 C CA . ILE A 1 111 ? 2.872 -3.847 5.186 1.00 95.31 111 ILE A CA 1
ATOM 928 C C . ILE A 1 111 ? 3.412 -4.813 4.137 1.00 95.31 111 ILE A C 1
ATOM 930 O O . ILE A 1 111 ? 4.239 -4.442 3.305 1.00 95.31 111 ILE A O 1
ATOM 934 N N . SER A 1 112 ? 2.927 -6.051 4.150 1.00 94.25 112 SER A N 1
ATOM 935 C CA . SER A 1 112 ? 3.183 -7.018 3.080 1.00 94.25 112 SER A CA 1
ATOM 936 C C . SER A 1 112 ? 1.887 -7.322 2.341 1.00 94.25 112 SER A C 1
ATOM 938 O O . SER A 1 112 ? 0.849 -7.562 2.959 1.00 94.25 112 SER A O 1
ATOM 940 N N . VAL A 1 113 ? 1.945 -7.309 1.012 1.00 93.56 113 VAL A N 1
ATOM 941 C CA . VAL A 1 113 ? 0.810 -7.586 0.133 1.00 93.56 113 VAL A CA 1
ATOM 942 C C . VAL A 1 113 ? 1.176 -8.732 -0.796 1.00 93.56 113 VAL A C 1
ATOM 944 O O . VAL A 1 113 ? 2.050 -8.598 -1.642 1.00 93.56 113 VAL A O 1
ATOM 947 N N . THR A 1 114 ? 0.496 -9.862 -0.650 1.00 92.00 114 THR A N 1
ATOM 948 C CA . THR A 1 114 ? 0.509 -10.951 -1.626 1.00 92.00 114 THR A CA 1
ATOM 949 C C . THR A 1 114 ? -0.611 -10.710 -2.622 1.00 92.00 114 THR A C 1
ATOM 951 O O . THR A 1 114 ? -1.792 -10.743 -2.261 1.00 92.00 114 THR A O 1
ATOM 954 N N . GLY A 1 115 ? -0.244 -10.444 -3.867 1.00 89.38 115 GLY A N 1
ATOM 955 C CA . GLY A 1 115 ? -1.215 -10.216 -4.917 1.00 89.38 115 GLY A CA 1
ATOM 956 C C . GLY A 1 115 ? -1.868 -11.500 -5.434 1.00 89.38 115 GLY A C 1
ATOM 957 O O . GLY A 1 115 ? -1.596 -12.621 -4.989 1.00 89.38 115 GLY A O 1
ATOM 958 N N . ARG A 1 116 ? -2.784 -11.334 -6.390 1.00 88.75 116 ARG A N 1
ATOM 959 C CA . ARG A 1 116 ? -3.608 -12.421 -6.937 1.00 88.75 116 ARG A CA 1
ATOM 960 C C . ARG A 1 116 ? -2.834 -13.511 -7.683 1.00 88.75 116 ARG A C 1
ATOM 962 O O . ARG A 1 116 ? -3.387 -14.594 -7.841 1.00 88.75 116 ARG A O 1
ATOM 969 N N . PHE A 1 117 ? -1.627 -13.247 -8.177 1.00 87.75 117 PHE A N 1
ATOM 970 C CA . PHE A 1 117 ? -0.789 -14.242 -8.856 1.00 87.75 117 PHE A CA 1
ATOM 971 C C . PHE A 1 117 ? 0.342 -14.760 -7.954 1.00 87.75 117 PHE A C 1
ATOM 973 O O . PHE A 1 117 ? 1.103 -15.636 -8.361 1.00 87.75 117 PHE A O 1
ATOM 980 N N . GLY A 1 118 ? 0.387 -14.305 -6.698 1.00 86.69 118 GLY A N 1
ATOM 981 C CA . GLY A 1 118 ? 1.279 -14.811 -5.660 1.00 86.69 118 GLY A CA 1
ATOM 982 C C . GLY A 1 118 ? 2.558 -14.000 -5.484 1.00 86.69 118 GLY A C 1
ATOM 983 O O . GLY A 1 118 ? 3.421 -14.422 -4.715 1.00 86.69 118 GLY A O 1
ATOM 984 N N . THR A 1 119 ? 2.692 -12.854 -6.156 1.00 86.19 119 THR A N 1
ATOM 985 C CA . THR A 1 119 ? 3.824 -11.949 -5.947 1.00 86.19 119 THR A CA 1
ATOM 986 C C . THR A 1 119 ? 3.678 -11.240 -4.601 1.00 86.19 119 THR A C 1
ATOM 988 O O . THR A 1 119 ? 2.616 -10.706 -4.280 1.00 86.19 119 THR A O 1
ATOM 991 N N . GLU A 1 120 ? 4.745 -11.240 -3.802 1.00 88.94 120 GLU A N 1
ATOM 992 C CA . GLU A 1 120 ? 4.809 -10.511 -2.533 1.00 88.94 120 GLU A CA 1
ATOM 993 C C . GLU A 1 120 ? 5.414 -9.119 -2.764 1.00 88.94 120 GLU A C 1
ATOM 995 O O . GLU A 1 120 ? 6.514 -9.005 -3.295 1.00 88.94 120 GLU A O 1
ATOM 1000 N N . PHE A 1 121 ? 4.718 -8.068 -2.335 1.00 88.62 121 PHE A N 1
ATOM 1001 C CA . PHE A 1 121 ? 5.205 -6.688 -2.288 1.00 88.62 121 PHE A CA 1
ATOM 1002 C C . PHE A 1 121 ? 5.319 -6.240 -0.836 1.00 88.62 121 PHE A C 1
ATOM 1004 O O . PHE A 1 121 ? 4.472 -6.605 -0.016 1.00 88.62 121 PHE A O 1
ATOM 1011 N N . LYS A 1 122 ? 6.328 -5.427 -0.513 1.00 90.25 122 LYS A N 1
ATOM 1012 C CA . LYS A 1 122 ? 6.505 -4.874 0.838 1.00 90.25 122 LYS A CA 1
ATOM 1013 C C . LYS A 1 122 ? 6.640 -3.368 0.791 1.00 90.25 122 LYS A C 1
ATOM 1015 O O . LYS A 1 122 ? 7.205 -2.832 -0.151 1.00 90.25 122 LYS A O 1
ATOM 1020 N N . LEU A 1 123 ? 6.109 -2.695 1.798 1.00 91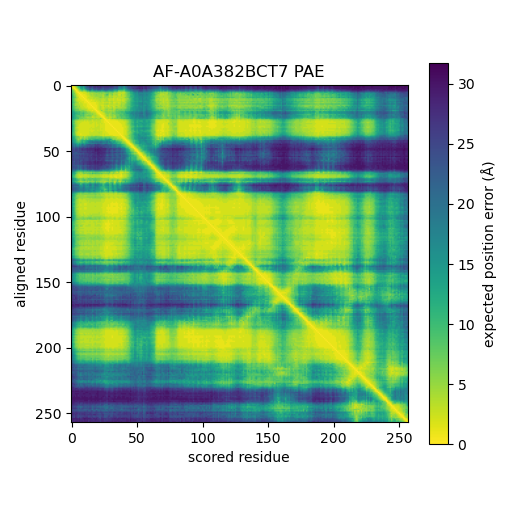.38 123 LEU A N 1
ATOM 1021 C CA . LEU A 1 123 ? 6.293 -1.267 2.017 1.00 91.38 123 LEU A CA 1
ATOM 1022 C C . LEU A 1 123 ? 6.269 -0.980 3.515 1.00 91.38 123 LEU A C 1
ATOM 1024 O O . LEU A 1 123 ? 5.615 -1.692 4.272 1.00 91.38 123 LEU A O 1
ATOM 1028 N N . GLU A 1 124 ? 6.934 0.088 3.933 1.00 91.69 124 GLU A N 1
ATOM 1029 C CA . GLU A 1 124 ? 6.953 0.528 5.329 1.00 91.69 124 GLU A CA 1
ATOM 1030 C C . GLU A 1 124 ? 6.225 1.870 5.448 1.00 91.69 124 GLU A C 1
ATOM 1032 O O . GLU A 1 124 ? 6.574 2.842 4.781 1.00 91.69 124 GLU A O 1
ATOM 1037 N N . MET A 1 125 ? 5.210 1.956 6.302 1.00 91.38 125 MET A N 1
ATOM 1038 C CA . MET A 1 125 ? 4.558 3.227 6.613 1.00 91.38 125 MET A CA 1
ATOM 1039 C C . MET A 1 125 ? 5.468 4.122 7.449 1.00 91.38 125 MET A C 1
ATOM 1041 O O . MET A 1 125 ? 6.077 3.684 8.423 1.00 91.38 125 MET A O 1
ATOM 1045 N N . LYS A 1 126 ? 5.502 5.421 7.143 1.00 88.12 126 LYS A N 1
ATOM 1046 C CA . LYS A 1 126 ? 6.175 6.364 8.039 1.00 88.12 126 LYS A CA 1
ATOM 1047 C C . LYS A 1 126 ? 5.420 6.427 9.373 1.00 88.12 126 LYS A C 1
ATOM 1049 O O . LYS A 1 126 ? 4.187 6.457 9.356 1.00 88.12 126 LYS A O 1
ATOM 1054 N N . PRO A 1 127 ? 6.120 6.527 10.521 1.00 84.56 127 PRO A N 1
ATOM 1055 C CA . PRO A 1 127 ? 5.473 6.600 11.836 1.00 84.56 127 PRO A CA 1
ATOM 1056 C C . PRO A 1 127 ? 4.454 7.744 11.967 1.00 84.56 127 PRO A C 1
ATOM 1058 O O . PRO A 1 127 ? 3.452 7.632 12.670 1.00 84.56 127 PRO A O 1
ATOM 1061 N N . ASP A 1 128 ? 4.674 8.846 11.248 1.00 84.44 128 ASP A N 1
ATOM 1062 C CA . ASP A 1 128 ? 3.780 10.007 11.238 1.00 84.44 128 ASP A CA 1
ATOM 1063 C C . ASP A 1 128 ? 2.578 9.870 10.290 1.00 84.44 128 ASP A C 1
ATOM 1065 O O . ASP A 1 128 ? 1.751 10.783 10.220 1.00 84.44 128 ASP A O 1
ATOM 1069 N N . LEU A 1 129 ? 2.475 8.742 9.574 1.00 87.62 129 LEU A N 1
ATOM 1070 C CA . LEU A 1 129 ? 1.436 8.416 8.595 1.00 87.62 129 LEU A CA 1
ATOM 1071 C C . LEU A 1 129 ? 1.337 9.416 7.434 1.00 87.62 129 LEU A C 1
ATOM 1073 O O . LEU A 1 129 ? 0.312 9.482 6.750 1.00 87.62 129 LEU A O 1
ATOM 1077 N N . SER A 1 130 ? 2.390 10.207 7.212 1.00 85.88 130 SER A N 1
ATOM 1078 C CA . SER A 1 130 ? 2.437 11.203 6.141 1.00 85.88 130 SER A CA 1
ATOM 1079 C C . SER A 1 130 ? 2.638 10.571 4.767 1.00 85.88 130 SER A C 1
ATOM 1081 O O . SER A 1 130 ? 2.154 11.105 3.770 1.00 85.88 130 SER A O 1
ATOM 1083 N N . ASP A 1 131 ? 3.321 9.432 4.713 1.00 86.75 131 ASP A N 1
ATOM 1084 C CA . ASP A 1 131 ? 3.649 8.704 3.493 1.00 86.75 131 ASP A CA 1
ATOM 1085 C C . ASP A 1 131 ? 4.080 7.272 3.841 1.00 86.75 131 ASP A C 1
ATOM 1087 O O . ASP A 1 131 ? 4.109 6.888 5.015 1.00 86.75 131 ASP A O 1
ATOM 1091 N N . TRP A 1 132 ? 4.478 6.507 2.834 1.00 89.75 132 TRP A N 1
ATOM 1092 C CA . TRP A 1 132 ? 5.247 5.275 3.000 1.00 89.75 132 TRP A CA 1
ATOM 1093 C C . TRP A 1 132 ? 6.672 5.452 2.463 1.00 89.75 132 TRP A C 1
ATOM 1095 O O . TRP A 1 132 ? 6.983 6.398 1.736 1.00 89.75 132 TRP A O 1
ATOM 1105 N N . ASN A 1 133 ? 7.562 4.570 2.896 1.00 84.00 133 ASN A N 1
ATOM 1106 C CA . ASN A 1 133 ? 8.884 4.391 2.322 1.00 84.00 133 ASN A CA 1
ATOM 1107 C C . ASN A 1 133 ? 8.786 3.526 1.061 1.00 84.00 133 ASN A C 1
ATOM 1109 O O . ASN A 1 133 ? 7.709 3.126 0.624 1.00 84.00 133 ASN A O 1
ATOM 1113 N N . GLU A 1 134 ? 9.932 3.278 0.451 1.00 75.38 134 GLU A N 1
ATOM 1114 C CA . GLU A 1 134 ? 10.043 2.582 -0.819 1.00 75.38 134 GLU A CA 1
ATOM 1115 C C . GLU A 1 134 ? 9.335 1.219 -0.818 1.00 75.38 134 GLU A C 1
ATOM 1117 O O . GLU A 1 134 ? 9.322 0.492 0.176 1.00 75.38 134 GLU A O 1
ATOM 1122 N N . ILE A 1 135 ? 8.731 0.881 -1.956 1.00 78.94 135 ILE A N 1
ATOM 1123 C CA . ILE A 1 135 ? 8.081 -0.414 -2.142 1.00 78.94 135 ILE A CA 1
ATOM 1124 C C . ILE A 1 135 ? 9.124 -1.401 -2.639 1.00 78.94 135 ILE A C 1
ATOM 1126 O O . ILE A 1 135 ? 9.695 -1.209 -3.713 1.00 78.94 135 ILE A O 1
ATOM 1130 N N . GLU A 1 136 ? 9.313 -2.480 -1.899 1.00 79.38 136 GLU A N 1
ATOM 1131 C CA . GLU A 1 136 ? 10.191 -3.577 -2.262 1.00 79.38 136 GLU A CA 1
ATOM 1132 C C . GLU A 1 136 ? 9.441 -4.627 -3.086 1.00 79.38 136 GLU A C 1
ATOM 1134 O O . GLU A 1 136 ? 8.364 -5.106 -2.708 1.00 79.38 136 GLU A O 1
ATOM 1139 N N . HIS A 1 137 ? 10.056 -5.025 -4.200 1.00 75.38 137 HIS A N 1
ATOM 1140 C CA . HIS A 1 137 ? 9.681 -6.203 -4.975 1.00 75.38 137 HIS A CA 1
ATOM 1141 C C . HIS A 1 137 ? 10.828 -7.228 -4.932 1.00 75.38 137 HIS A C 1
ATOM 1143 O O . HIS A 1 137 ? 11.971 -6.867 -5.235 1.00 75.38 137 HIS A O 1
ATOM 1149 N N . PRO A 1 138 ? 10.568 -8.496 -4.558 1.00 61.03 138 PRO A N 1
ATOM 1150 C CA . PRO A 1 138 ? 11.635 -9.397 -4.159 1.00 61.03 138 PRO A CA 1
ATOM 1151 C C . PRO A 1 138 ? 12.548 -9.861 -5.299 1.00 61.03 138 PRO A C 1
ATOM 1153 O O . PRO A 1 138 ? 13.676 -10.238 -4.997 1.00 61.03 138 PRO A O 1
ATOM 1156 N N . HIS A 1 139 ? 12.163 -9.821 -6.580 1.00 60.50 139 HIS A N 1
ATOM 1157 C CA . HIS A 1 139 ? 12.936 -10.524 -7.618 1.00 60.50 139 HIS A CA 1
ATOM 1158 C C . HIS A 1 139 ? 12.817 -9.942 -9.041 1.00 60.50 139 HIS A C 1
ATOM 1160 O O . HIS A 1 139 ? 11.950 -9.120 -9.313 1.00 60.50 139 HIS A O 1
ATOM 1166 N N . GLY A 1 140 ? 13.722 -10.363 -9.933 1.00 59.12 140 GLY A N 1
ATOM 1167 C CA . GLY A 1 140 ? 13.797 -9.925 -11.331 1.00 59.12 140 GLY A CA 1
ATOM 1168 C C . GLY A 1 140 ? 12.744 -10.537 -12.270 1.00 59.12 140 GLY A C 1
ATOM 1169 O O . GLY A 1 140 ? 11.659 -10.938 -11.852 1.00 59.12 140 GLY A O 1
ATOM 1170 N N . ASP A 1 141 ? 13.059 -10.591 -13.562 1.00 55.91 141 ASP A N 1
ATOM 1171 C CA . ASP A 1 141 ? 12.189 -11.039 -14.663 1.00 55.91 141 ASP A CA 1
ATOM 1172 C C . ASP A 1 141 ? 11.648 -12.474 -14.510 1.00 55.91 141 ASP A C 1
ATOM 1174 O O . ASP A 1 141 ? 10.500 -12.739 -14.873 1.00 55.91 141 ASP A O 1
ATOM 1178 N N . ASP A 1 142 ? 12.414 -13.372 -13.885 1.00 61.62 142 ASP A N 1
ATOM 1179 C CA . ASP A 1 142 ? 11.998 -14.745 -13.545 1.00 61.62 142 ASP A CA 1
ATOM 1180 C C . ASP A 1 142 ? 10.774 -14.820 -12.607 1.00 61.62 142 ASP A C 1
ATOM 1182 O O . ASP A 1 142 ? 10.228 -15.900 -12.372 1.00 61.62 142 ASP A O 1
ATOM 1186 N N . CYS A 1 143 ? 10.340 -13.690 -12.043 1.00 69.69 143 CYS A N 1
ATOM 1187 C CA . CYS A 1 143 ? 9.212 -13.618 -11.117 1.00 69.69 143 CYS A CA 1
ATOM 1188 C C . CYS A 1 143 ? 7.931 -13.051 -11.720 1.00 69.69 143 CYS A C 1
ATOM 1190 O O . CYS A 1 143 ? 6.944 -12.942 -10.994 1.00 69.69 143 CYS A O 1
ATOM 1192 N N . VAL A 1 144 ? 7.910 -12.749 -13.026 1.00 79.06 144 VAL A N 1
ATOM 1193 C CA . VAL A 1 144 ? 6.671 -12.381 -13.726 1.00 79.06 144 VAL A CA 1
ATOM 1194 C C . VAL A 1 144 ? 5.764 -13.618 -13.821 1.00 79.06 144 VAL A C 1
ATOM 1196 O O . VAL A 1 144 ? 6.145 -14.600 -14.474 1.00 79.06 144 VAL A O 1
ATOM 1199 N N . PRO A 1 145 ? 4.551 -13.589 -13.238 1.00 83.38 145 PRO A N 1
ATOM 1200 C CA . PRO A 1 145 ? 3.602 -14.695 -13.329 1.00 83.38 145 PRO A CA 1
ATOM 1201 C C . PRO A 1 145 ? 3.277 -15.071 -14.780 1.00 83.38 145 PRO A C 1
ATOM 1203 O O . PRO A 1 145 ? 3.140 -14.191 -15.633 1.00 83.38 145 PRO A O 1
ATOM 1206 N N . GLU A 1 146 ? 3.100 -16.368 -15.065 1.00 84.06 146 GLU A N 1
ATOM 1207 C CA . GLU A 1 146 ? 2.816 -16.876 -16.421 1.00 84.06 146 GLU A CA 1
ATOM 1208 C C . GLU A 1 146 ? 1.589 -16.198 -17.053 1.00 84.06 146 GLU A C 1
ATOM 1210 O O . GLU A 1 146 ? 1.581 -15.864 -18.240 1.00 84.06 146 GLU A O 1
ATOM 1215 N N . GLU A 1 147 ? 0.561 -15.919 -16.251 1.00 86.94 147 GLU A N 1
ATOM 1216 C CA . GLU A 1 147 ? -0.648 -15.215 -16.674 1.00 86.94 147 GLU A CA 1
ATOM 1217 C C . GLU A 1 147 ? -0.367 -13.794 -17.187 1.00 86.94 147 GLU A C 1
ATOM 1219 O O . GLU A 1 147 ? -1.107 -13.283 -18.034 1.00 86.94 147 GLU A O 1
ATOM 1224 N N . LEU A 1 148 ? 0.712 -13.168 -16.719 1.00 85.38 148 LEU A N 1
ATOM 1225 C CA . LEU A 1 148 ? 1.130 -11.813 -17.068 1.00 85.38 148 LEU A CA 1
ATOM 1226 C C . LEU A 1 148 ? 2.207 -11.775 -18.157 1.00 85.38 148 LEU A C 1
ATOM 1228 O O . LEU A 1 148 ? 2.600 -10.692 -18.582 1.00 85.38 148 LEU A O 1
ATOM 1232 N N . HIS A 1 149 ? 2.618 -12.921 -18.712 1.00 82.88 149 HIS A N 1
ATOM 1233 C CA . HIS A 1 149 ? 3.601 -12.964 -19.807 1.00 82.88 149 HIS A CA 1
ATOM 1234 C C . HIS A 1 149 ? 3.152 -12.201 -21.057 1.00 82.88 149 HIS A C 1
ATOM 1236 O O . HIS A 1 149 ? 3.978 -11.767 -21.850 1.00 82.88 149 HIS A O 1
ATOM 1242 N N . HIS A 1 150 ? 1.849 -11.976 -21.228 1.00 82.25 150 HIS A N 1
ATOM 1243 C CA . HIS A 1 150 ? 1.322 -11.141 -22.307 1.00 82.25 150 HIS A CA 1
ATOM 1244 C C . HIS A 1 150 ? 1.675 -9.645 -22.166 1.00 82.25 150 HIS A C 1
ATOM 1246 O O . HIS A 1 150 ? 1.565 -8.911 -23.148 1.00 82.25 150 HIS A O 1
ATOM 1252 N N . LEU A 1 151 ? 2.081 -9.189 -20.973 1.00 78.25 151 LEU A N 1
ATOM 1253 C CA . LEU A 1 151 ? 2.590 -7.835 -20.729 1.00 78.25 151 LEU A CA 1
ATOM 1254 C C . LEU A 1 151 ? 4.056 -7.679 -21.154 1.00 78.25 151 LEU A C 1
ATOM 1256 O O . LEU A 1 151 ? 4.516 -6.551 -21.342 1.00 78.25 151 LEU A O 1
ATOM 1260 N N . LEU A 1 152 ? 4.780 -8.792 -21.328 1.00 76.38 152 LEU A N 1
ATOM 1261 C CA . LEU A 1 152 ? 6.166 -8.785 -21.782 1.00 76.38 152 LEU A CA 1
ATOM 1262 C C . LEU A 1 152 ? 6.233 -8.194 -23.194 1.00 76.38 152 LEU A C 1
ATOM 1264 O O . LEU A 1 152 ? 5.616 -8.692 -24.139 1.00 76.38 152 LEU A O 1
ATOM 1268 N N . LYS A 1 153 ? 6.990 -7.108 -23.347 1.00 70.44 153 LYS A N 1
ATOM 1269 C CA . LYS A 1 153 ? 7.200 -6.439 -24.633 1.00 70.44 153 LYS A CA 1
ATOM 1270 C C . LYS A 1 153 ? 8.281 -7.174 -25.428 1.00 70.44 153 LYS A C 1
ATOM 1272 O O . LYS A 1 153 ? 9.153 -7.824 -24.853 1.00 70.44 153 LYS A O 1
ATOM 1277 N N . GLU A 1 154 ? 8.204 -7.080 -26.758 1.00 62.28 154 GLU A N 1
ATOM 1278 C CA . GLU A 1 154 ? 9.185 -7.700 -27.657 1.00 62.28 154 GLU A CA 1
ATOM 1279 C C . GLU A 1 154 ? 10.614 -7.198 -27.369 1.00 62.28 154 GLU A C 1
ATOM 1281 O O . GLU A 1 154 ? 10.783 -6.002 -27.091 1.00 62.28 154 GLU A O 1
ATOM 1286 N N . PRO A 1 155 ? 11.635 -8.070 -27.507 1.00 62.41 155 PRO A N 1
ATOM 1287 C CA . PRO A 1 155 ? 13.039 -7.697 -27.399 1.00 62.41 155 PRO A CA 1
ATOM 1288 C C . PRO A 1 155 ? 13.381 -6.467 -28.231 1.00 62.41 155 PRO A C 1
ATOM 1290 O O . PRO A 1 155 ? 12.978 -6.352 -29.393 1.00 62.41 155 PRO A O 1
ATOM 1293 N N . ARG A 1 156 ? 14.182 -5.561 -27.672 1.00 60.81 156 ARG A N 1
ATOM 1294 C CA . ARG A 1 156 ? 14.662 -4.374 -28.387 1.00 60.81 156 ARG A CA 1
ATOM 1295 C C . ARG A 1 156 ? 16.174 -4.376 -28.465 1.00 60.81 156 ARG A C 1
ATOM 1297 O O . ARG A 1 156 ? 16.875 -4.777 -27.544 1.00 60.81 156 ARG A O 1
ATOM 1304 N N . THR A 1 157 ? 16.688 -3.906 -29.596 1.00 59.06 157 THR A N 1
ATOM 1305 C CA . THR A 1 157 ? 18.113 -3.590 -29.693 1.00 59.06 157 THR A CA 1
ATOM 1306 C C . THR A 1 157 ? 18.387 -2.363 -28.829 1.00 59.06 157 THR A C 1
ATOM 1308 O O . THR A 1 157 ? 17.747 -1.329 -29.015 1.00 59.06 157 THR A O 1
ATOM 1311 N N . VAL A 1 158 ? 19.314 -2.494 -27.887 1.00 62.06 158 VAL A N 1
ATOM 1312 C CA . VAL A 1 158 ? 19.829 -1.412 -27.042 1.00 62.06 158 VAL A CA 1
ATOM 1313 C C . VAL A 1 158 ? 21.335 -1.284 -27.257 1.00 62.06 158 VAL A C 1
ATOM 1315 O O . VAL A 1 158 ? 21.970 -2.191 -27.802 1.00 62.06 158 VAL A O 1
ATOM 1318 N N . VAL A 1 159 ? 21.902 -0.147 -26.866 1.00 61.34 159 VAL A N 1
ATOM 1319 C CA . VAL A 1 159 ? 23.348 0.089 -26.904 1.00 61.34 159 VAL A CA 1
ATOM 1320 C C . VAL A 1 159 ? 23.857 0.033 -25.467 1.00 61.34 159 VAL A C 1
ATOM 1322 O O . VAL A 1 159 ? 23.297 0.703 -24.604 1.00 61.34 159 VAL A O 1
ATOM 1325 N N . ILE A 1 160 ? 24.841 -0.833 -25.213 1.00 62.59 160 ILE A N 1
ATOM 1326 C CA . ILE A 1 160 ? 25.516 -0.976 -23.918 1.00 62.59 160 ILE A CA 1
ATOM 1327 C C . ILE A 1 160 ? 27.019 -0.974 -24.186 1.00 62.59 160 ILE A C 1
ATOM 1329 O O . ILE A 1 160 ? 27.518 -1.809 -24.941 1.00 62.59 160 ILE A O 1
ATOM 1333 N N . ASN A 1 161 ? 27.746 -0.043 -23.569 1.00 65.25 161 ASN A N 1
ATOM 1334 C CA . ASN A 1 161 ? 29.164 0.215 -23.823 1.00 65.25 161 ASN A CA 1
ATOM 1335 C C . ASN A 1 161 ? 29.478 0.408 -25.321 1.00 65.25 161 ASN A C 1
ATOM 1337 O O . ASN A 1 161 ? 30.505 -0.060 -25.819 1.00 65.25 161 ASN A O 1
ATOM 1341 N N . GLY A 1 162 ? 28.573 1.051 -26.065 1.00 64.62 162 GLY A N 1
ATOM 1342 C CA . GLY A 1 162 ? 28.705 1.245 -27.514 1.00 64.62 162 GLY A CA 1
ATOM 1343 C C . GLY A 1 162 ? 28.466 -0.008 -28.374 1.00 64.62 162 GLY A C 1
ATOM 1344 O O . GLY A 1 162 ? 28.526 0.082 -29.604 1.00 64.62 162 GLY A O 1
ATOM 1345 N N . GLU A 1 163 ? 28.162 -1.164 -27.778 1.00 60.97 163 GLU A N 1
ATOM 1346 C CA . GLU A 1 163 ? 27.805 -2.386 -28.501 1.00 60.97 163 GLU A CA 1
ATOM 1347 C C . GLU A 1 163 ? 26.285 -2.527 -28.627 1.00 60.97 163 GLU A C 1
ATOM 1349 O O . GLU A 1 163 ? 25.539 -2.333 -27.669 1.00 60.97 163 GLU A O 1
ATOM 1354 N N . ARG A 1 164 ? 25.809 -2.884 -29.829 1.00 63.44 164 ARG A N 1
ATOM 1355 C CA . ARG A 1 164 ? 24.391 -3.189 -30.058 1.00 63.44 164 ARG A CA 1
ATOM 1356 C C . ARG A 1 164 ? 24.083 -4.582 -29.531 1.00 63.44 164 ARG A C 1
ATOM 1358 O O . ARG A 1 164 ? 24.501 -5.576 -30.126 1.00 63.44 164 ARG A O 1
ATOM 1365 N N . VAL A 1 165 ? 23.301 -4.639 -28.464 1.00 59.44 165 VAL A N 1
ATOM 1366 C CA . VAL A 1 165 ? 22.864 -5.876 -27.826 1.00 59.44 165 VAL A CA 1
ATOM 1367 C C . VAL A 1 165 ? 21.360 -6.023 -28.036 1.00 59.44 165 VAL A C 1
ATOM 1369 O O . VAL A 1 165 ? 20.596 -5.072 -27.875 1.00 59.44 165 VAL A O 1
ATOM 1372 N N . LEU A 1 166 ? 20.917 -7.215 -28.434 1.00 57.25 166 LEU A N 1
ATOM 1373 C CA . LEU A 1 166 ? 19.503 -7.578 -28.352 1.00 57.25 166 LEU A CA 1
ATOM 1374 C C . LEU A 1 166 ? 19.176 -7.754 -26.870 1.00 57.25 166 LEU A C 1
ATOM 1376 O O . LEU A 1 166 ? 19.535 -8.769 -26.280 1.00 57.25 166 LEU A O 1
ATOM 1380 N N . SER A 1 167 ? 18.534 -6.754 -26.273 1.00 57.38 167 SER A N 1
ATOM 1381 C CA . SER A 1 167 ? 17.958 -6.903 -24.947 1.00 57.38 167 SER A CA 1
ATOM 1382 C C . SER A 1 167 ? 16.613 -7.602 -25.117 1.00 57.38 167 SER A C 1
ATOM 1384 O O . SER A 1 167 ? 15.662 -7.047 -25.670 1.00 57.38 167 SER A O 1
ATOM 1386 N N . ASN A 1 168 ? 16.564 -8.862 -24.686 1.00 51.31 168 ASN A N 1
ATOM 1387 C CA . ASN A 1 168 ? 15.321 -9.622 -24.528 1.00 51.31 168 ASN A CA 1
ATOM 1388 C C . ASN A 1 168 ? 14.553 -9.215 -23.265 1.00 51.31 168 ASN A C 1
ATOM 1390 O O . ASN A 1 168 ? 13.513 -9.789 -22.957 1.00 51.31 168 ASN A O 1
ATOM 1394 N N . GLU A 1 169 ? 15.091 -8.267 -22.512 1.00 53.31 169 GLU A N 1
ATOM 1395 C CA . GLU A 1 169 ? 14.808 -8.127 -21.103 1.00 53.31 169 GLU A CA 1
ATOM 1396 C C . GLU A 1 169 ? 13.804 -6.990 -20.963 1.00 53.31 169 GLU A C 1
ATOM 1398 O O . GLU A 1 169 ? 14.162 -5.811 -20.968 1.00 53.31 169 GLU A O 1
ATOM 1403 N N . ASN A 1 170 ? 12.525 -7.343 -20.801 1.00 56.34 170 ASN A N 1
ATOM 1404 C CA . ASN A 1 170 ? 11.709 -6.561 -19.877 1.00 56.34 170 ASN A CA 1
ATOM 1405 C C . ASN A 1 170 ? 12.377 -6.756 -18.518 1.00 56.34 170 ASN A C 1
ATOM 1407 O O . ASN A 1 170 ? 12.074 -7.692 -17.786 1.00 56.34 170 ASN A O 1
ATOM 1411 N N . TYR A 1 171 ? 13.422 -5.969 -18.295 1.00 57.25 171 TYR A N 1
ATOM 1412 C CA . TYR A 1 171 ? 14.257 -6.084 -17.130 1.00 57.25 171 TYR A CA 1
ATOM 1413 C C . TYR A 1 171 ? 13.427 -5.556 -15.978 1.00 57.25 171 TYR A C 1
ATOM 1415 O O . TYR A 1 171 ? 13.069 -4.380 -15.960 1.00 57.25 171 TYR A O 1
ATOM 1423 N N . VAL A 1 172 ? 13.090 -6.446 -15.056 1.00 59.84 172 VAL A N 1
ATOM 1424 C CA . VAL A 1 172 ? 12.548 -6.084 -13.754 1.00 59.84 172 VAL A CA 1
ATOM 1425 C C . VAL A 1 172 ? 13.780 -5.971 -12.867 1.00 59.84 172 VAL A C 1
ATOM 1427 O O . VAL A 1 172 ? 14.408 -6.998 -12.606 1.00 59.84 172 VAL A O 1
ATOM 1430 N N . PRO A 1 173 ? 14.215 -4.764 -12.472 1.00 56.28 173 PRO A N 1
ATOM 1431 C CA . PRO A 1 173 ? 15.407 -4.660 -11.654 1.00 56.28 173 PRO A CA 1
ATOM 1432 C C . PRO A 1 173 ? 15.258 -5.464 -10.365 1.00 56.28 173 PRO A C 1
ATOM 1434 O O . PRO A 1 173 ? 14.239 -5.398 -9.672 1.00 56.28 173 PRO A O 1
ATOM 1437 N N . GLU A 1 174 ? 16.290 -6.244 -10.051 1.00 54.97 174 GLU A N 1
ATOM 1438 C CA . GLU A 1 174 ? 16.411 -6.846 -8.731 1.00 54.97 174 GLU A CA 1
ATOM 1439 C C . GLU A 1 174 ? 16.392 -5.697 -7.720 1.00 54.97 174 GLU A C 1
ATOM 1441 O O . GLU A 1 174 ? 17.145 -4.732 -7.866 1.00 54.97 174 GLU A O 1
ATOM 1446 N N . THR A 1 175 ? 15.504 -5.759 -6.727 1.00 53.44 175 THR A N 1
ATOM 1447 C CA . THR A 1 175 ? 15.323 -4.683 -5.738 1.00 53.44 175 THR A CA 1
ATOM 1448 C C . THR A 1 175 ? 14.982 -3.318 -6.358 1.00 53.44 175 THR A C 1
ATOM 1450 O O . THR A 1 175 ? 15.568 -2.299 -5.992 1.00 53.44 175 THR A O 1
ATOM 1453 N N . VAL A 1 176 ? 14.017 -3.256 -7.294 1.00 53.66 176 VAL A N 1
ATOM 1454 C CA . VAL A 1 176 ? 13.362 -1.960 -7.549 1.00 53.66 176 VAL A CA 1
ATOM 1455 C C . VAL A 1 176 ? 12.616 -1.548 -6.303 1.00 53.66 176 VAL A C 1
ATOM 1457 O O . VAL A 1 176 ? 11.594 -2.130 -5.946 1.00 53.66 176 VAL A O 1
ATOM 1460 N N . TYR A 1 177 ? 13.109 -0.472 -5.724 1.00 58.34 177 TYR A N 1
ATOM 1461 C CA . TYR A 1 177 ? 12.340 0.419 -4.891 1.00 58.34 177 TYR A CA 1
ATOM 1462 C C . TYR A 1 177 ? 11.395 1.206 -5.797 1.00 58.34 177 TYR A C 1
ATOM 1464 O O . TYR A 1 177 ? 11.808 2.137 -6.496 1.00 58.34 177 TYR A O 1
ATOM 1472 N N . LEU A 1 178 ? 10.129 0.787 -5.879 1.00 60.75 178 LEU A N 1
ATOM 1473 C CA . LEU A 1 178 ? 9.147 1.563 -6.631 1.00 60.75 178 LEU A CA 1
ATOM 1474 C C . LEU A 1 178 ? 8.908 2.847 -5.840 1.00 60.75 178 LEU A C 1
ATOM 1476 O O . LEU A 1 178 ? 8.293 2.818 -4.773 1.00 60.75 178 LEU A O 1
ATOM 1480 N N . CYS A 1 179 ? 9.375 3.982 -6.367 1.00 59.69 179 CYS A N 1
ATOM 1481 C CA . CYS A 1 179 ? 9.024 5.309 -5.860 1.00 59.69 179 CYS A CA 1
ATOM 1482 C C . CYS A 1 179 ? 7.572 5.640 -6.238 1.00 59.69 179 CYS A C 1
ATOM 1484 O O . CYS A 1 179 ? 7.297 6.593 -6.968 1.00 59.69 179 CYS A O 1
ATOM 1486 N N . TRP A 1 180 ? 6.630 4.817 -5.786 1.00 68.44 180 TRP A N 1
ATOM 1487 C CA . TRP A 1 180 ? 5.205 5.074 -5.918 1.00 68.44 180 TRP A CA 1
ATOM 1488 C C . TRP A 1 180 ? 4.762 5.894 -4.711 1.00 68.44 180 TRP A C 1
ATOM 1490 O O . TRP A 1 180 ? 4.062 5.402 -3.835 1.00 68.44 180 TRP A O 1
ATOM 1500 N N . GLU A 1 181 ? 5.232 7.135 -4.636 1.00 68.19 181 GLU A N 1
ATOM 1501 C CA . GLU A 1 181 ? 4.834 8.069 -3.582 1.00 68.19 181 GLU A CA 1
ATOM 1502 C C . GLU A 1 181 ? 3.349 8.432 -3.716 1.00 68.19 181 GLU A C 1
ATOM 1504 O O . GLU A 1 181 ? 2.766 8.385 -4.811 1.00 68.19 181 GLU A O 1
ATOM 1509 N N . CYS A 1 182 ? 2.729 8.856 -2.613 1.00 73.19 182 CYS A N 1
ATOM 1510 C CA . CYS A 1 182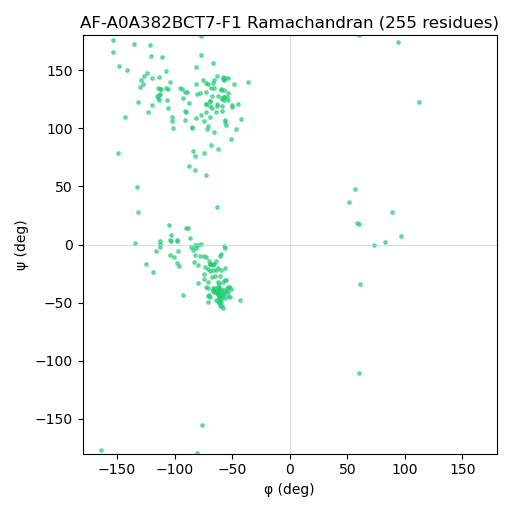 ? 1.408 9.464 -2.696 1.00 73.19 182 CYS A CA 1
ATOM 1511 C C . CYS A 1 182 ? 1.467 10.707 -3.613 1.00 73.19 182 CYS A C 1
ATOM 1513 O O . CYS A 1 182 ? 2.284 11.607 -3.381 1.00 73.19 182 CYS A O 1
ATOM 1515 N N . PRO A 1 183 ? 0.615 10.821 -4.654 1.00 75.44 183 PRO A N 1
ATOM 1516 C CA . PRO A 1 183 ? 0.665 11.969 -5.551 1.00 75.44 183 PRO A CA 1
ATOM 1517 C C . PRO A 1 183 ? 0.502 13.291 -4.794 1.00 75.44 183 PRO A C 1
ATOM 1519 O O . PRO A 1 183 ? -0.318 13.414 -3.881 1.00 75.44 183 PRO A O 1
ATOM 1522 N N . ARG A 1 184 ? 1.248 14.325 -5.202 1.00 76.50 184 ARG A N 1
ATOM 1523 C CA . ARG A 1 184 ? 1.196 15.635 -4.534 1.00 76.50 184 ARG A CA 1
ATOM 1524 C C . ARG A 1 184 ? -0.233 16.171 -4.458 1.00 76.50 184 ARG A C 1
ATOM 1526 O O . ARG A 1 184 ? -0.903 16.328 -5.476 1.00 76.50 184 ARG A O 1
ATOM 1533 N N . GLY A 1 185 ? -0.652 16.531 -3.247 1.00 80.25 185 GLY A N 1
ATOM 1534 C CA . GLY A 1 185 ? -1.982 17.080 -2.980 1.00 80.25 185 GLY A CA 1
ATOM 1535 C C . GLY A 1 185 ? -3.081 16.028 -2.818 1.00 80.25 185 GLY A C 1
ATOM 1536 O O . GLY A 1 185 ? -4.230 16.404 -2.601 1.00 80.25 185 GLY A O 1
ATOM 1537 N N . ILE A 1 186 ? -2.746 14.738 -2.892 1.00 84.19 186 ILE A N 1
ATOM 1538 C CA . ILE A 1 186 ? -3.647 13.644 -2.539 1.00 84.19 186 ILE A CA 1
ATOM 1539 C C . ILE A 1 186 ? -3.403 13.254 -1.075 1.00 84.19 186 ILE A C 1
ATOM 1541 O O . ILE A 1 186 ? -2.249 13.114 -0.669 1.00 84.19 186 ILE A O 1
ATOM 1545 N N . PRO A 1 187 ? -4.461 13.081 -0.261 1.00 88.19 187 PRO A N 1
ATOM 1546 C CA . PRO A 1 187 ? -4.305 12.574 1.093 1.00 88.19 187 PRO A CA 1
ATOM 1547 C C . PRO A 1 187 ? -3.673 11.181 1.095 1.00 88.19 187 PRO A C 1
ATOM 1549 O O . PRO A 1 187 ? -4.141 10.288 0.389 1.00 88.19 187 PRO A O 1
ATOM 1552 N N . THR A 1 188 ? -2.680 10.974 1.956 1.00 90.56 188 THR A N 1
ATOM 1553 C CA . THR A 1 188 ? -1.981 9.695 2.153 1.00 90.56 188 THR A CA 1
ATOM 1554 C C . THR A 1 188 ? -2.898 8.471 2.208 1.00 90.56 188 THR A C 1
ATOM 1556 O O . THR A 1 188 ? -2.636 7.528 1.464 1.00 90.56 188 THR A O 1
ATOM 1559 N N . PRO A 1 189 ? -4.014 8.450 2.970 1.00 91.38 189 PRO A N 1
ATOM 1560 C CA . PRO A 1 189 ? -4.874 7.265 2.999 1.00 91.38 189 PRO A CA 1
ATOM 1561 C C . PRO A 1 189 ? -5.549 6.955 1.653 1.00 91.38 189 PRO A C 1
ATOM 1563 O O . PRO A 1 189 ? -5.835 5.796 1.375 1.00 91.38 189 PRO A O 1
ATOM 1566 N N . VAL A 1 190 ? -5.781 7.954 0.791 1.00 89.94 190 VAL A N 1
ATOM 1567 C CA . VAL A 1 190 ? -6.317 7.737 -0.567 1.00 89.94 190 VAL A CA 1
ATOM 1568 C C . VAL A 1 190 ? -5.262 7.076 -1.453 1.00 89.94 190 VAL A C 1
ATOM 1570 O O . VAL A 1 190 ? -5.565 6.131 -2.187 1.00 89.94 190 VAL A O 1
ATOM 1573 N N . GLY A 1 191 ? -4.025 7.574 -1.376 1.00 89.94 191 GLY A N 1
ATOM 1574 C CA . GLY A 1 191 ? -2.889 7.008 -2.096 1.00 89.94 191 GLY A CA 1
ATOM 1575 C C . GLY A 1 191 ? -2.622 5.567 -1.666 1.00 89.94 191 GLY A C 1
ATOM 1576 O O . GLY A 1 191 ? -2.595 4.681 -2.516 1.00 89.94 191 GLY A O 1
ATOM 1577 N N . LEU A 1 192 ? -2.549 5.323 -0.355 1.00 92.19 192 LEU A N 1
ATOM 1578 C CA . LEU A 1 192 ? -2.316 3.997 0.212 1.00 92.19 192 LEU A CA 1
ATOM 1579 C C . LEU A 1 192 ? -3.427 3.015 -0.172 1.00 92.19 192 LEU A C 1
ATOM 1581 O O . LEU A 1 192 ? -3.137 1.916 -0.627 1.00 92.19 192 LEU A O 1
ATOM 1585 N N . TYR A 1 193 ? -4.700 3.410 -0.064 1.00 91.81 193 TYR A N 1
ATOM 1586 C CA . TYR A 1 193 ? -5.818 2.557 -0.480 1.00 91.81 193 TYR A CA 1
ATOM 1587 C C . TYR A 1 193 ? -5.696 2.130 -1.951 1.00 91.81 193 TYR A C 1
ATOM 1589 O O . TYR A 1 193 ? -5.847 0.955 -2.284 1.00 91.81 193 TYR A O 1
ATOM 1597 N N . SER A 1 194 ? -5.379 3.084 -2.830 1.00 88.75 194 SER A N 1
ATOM 1598 C CA . SER A 1 194 ? -5.207 2.827 -4.264 1.00 88.75 194 SER A CA 1
ATOM 1599 C C . SER A 1 194 ? -4.006 1.920 -4.540 1.00 88.75 194 SER A C 1
ATOM 1601 O O . SER A 1 194 ? -4.090 1.032 -5.387 1.00 88.75 194 SER A O 1
ATOM 1603 N N . LEU A 1 195 ? -2.910 2.117 -3.805 1.00 90.19 195 LEU A N 1
ATOM 1604 C CA . LEU A 1 195 ? -1.700 1.310 -3.909 1.00 90.19 195 LEU A CA 1
ATOM 1605 C C . LEU A 1 195 ? -1.950 -0.143 -3.492 1.00 90.19 195 LEU A C 1
ATOM 1607 O O . LEU A 1 195 ? -1.606 -1.057 -4.236 1.00 90.19 195 LEU A O 1
ATOM 1611 N N . LEU A 1 196 ? -2.609 -0.360 -2.350 1.00 92.31 196 LEU A N 1
ATOM 1612 C CA . LEU A 1 196 ? -2.953 -1.700 -1.868 1.00 92.31 196 LEU A CA 1
ATOM 1613 C C . LEU A 1 196 ? -3.850 -2.443 -2.867 1.00 92.31 196 LEU A C 1
ATOM 1615 O O . LEU A 1 196 ? -3.631 -3.623 -3.128 1.00 92.31 196 LEU A O 1
ATOM 1619 N N . LEU A 1 197 ? -4.823 -1.757 -3.479 1.00 90.31 197 LEU A N 1
ATOM 1620 C CA . LEU A 1 197 ? -5.643 -2.345 -4.543 1.00 90.31 197 LEU A CA 1
ATOM 1621 C C . LEU A 1 197 ? -4.818 -2.713 -5.783 1.00 90.31 197 LEU A C 1
ATOM 1623 O O . LEU A 1 197 ? -5.027 -3.783 -6.354 1.00 90.31 197 LEU A O 1
ATOM 1627 N N . ALA A 1 198 ? -3.882 -1.855 -6.194 1.00 88.38 198 ALA A N 1
ATOM 1628 C CA . ALA A 1 198 ? -3.004 -2.130 -7.328 1.00 88.38 198 ALA A CA 1
ATOM 1629 C C . ALA A 1 198 ? -2.088 -3.336 -7.064 1.00 88.38 198 ALA A C 1
ATOM 1631 O O . ALA A 1 198 ? -1.918 -4.169 -7.951 1.00 88.38 198 ALA A O 1
ATOM 1632 N N . MET A 1 199 ? -1.548 -3.462 -5.848 1.00 90.19 199 MET A N 1
ATOM 1633 C CA . MET A 1 199 ? -0.734 -4.608 -5.428 1.00 90.19 199 MET A CA 1
ATOM 1634 C C . MET A 1 199 ? -1.545 -5.902 -5.347 1.00 90.19 199 MET A C 1
ATOM 1636 O O . MET A 1 199 ? -1.065 -6.945 -5.770 1.00 90.19 199 MET A O 1
ATOM 1640 N N . LEU A 1 200 ? -2.789 -5.847 -4.861 1.00 90.94 200 LEU A N 1
ATOM 1641 C CA . LEU A 1 200 ? -3.672 -7.015 -4.834 1.00 90.94 200 LEU A CA 1
ATOM 1642 C C . LEU A 1 200 ? -4.022 -7.519 -6.244 1.00 90.94 200 LEU A C 1
ATOM 1644 O O . LEU A 1 200 ? -4.068 -8.729 -6.464 1.00 90.94 200 LEU A O 1
ATOM 1648 N N . ASP A 1 201 ? -4.269 -6.617 -7.199 1.00 89.69 201 ASP A N 1
ATOM 1649 C CA . ASP A 1 201 ? -4.502 -6.999 -8.600 1.00 89.69 201 ASP A CA 1
ATOM 1650 C C . ASP A 1 201 ? -3.213 -7.409 -9.334 1.00 89.69 201 ASP A C 1
ATOM 1652 O O . ASP A 1 201 ? -3.270 -8.181 -10.286 1.00 89.69 201 ASP A O 1
ATOM 1656 N N . GLU A 1 202 ? -2.059 -6.911 -8.889 1.00 87.12 202 GLU A N 1
ATOM 1657 C CA . GLU A 1 202 ? -0.716 -7.052 -9.468 1.00 87.12 202 GLU A CA 1
ATOM 1658 C C . GLU A 1 202 ? -0.521 -6.495 -10.883 1.00 87.12 202 GLU A C 1
ATOM 1660 O O . GLU A 1 202 ? 0.555 -5.981 -11.184 1.00 87.12 202 GLU A O 1
ATOM 1665 N N . THR A 1 203 ? -1.526 -6.560 -11.763 1.00 86.31 203 THR A N 1
ATOM 1666 C CA . THR A 1 203 ? -1.398 -6.236 -13.194 1.00 86.31 203 THR A CA 1
ATOM 1667 C C . THR A 1 203 ? -0.797 -4.850 -13.406 1.00 86.31 203 THR A C 1
ATOM 1669 O O . THR A 1 203 ? 0.106 -4.682 -14.219 1.00 86.31 203 THR A O 1
ATOM 1672 N N . LYS A 1 204 ? -1.265 -3.850 -12.647 1.00 82.06 204 LYS A N 1
ATOM 1673 C CA . LYS A 1 204 ? -0.771 -2.467 -12.747 1.00 82.06 204 LYS A CA 1
ATOM 1674 C C . LYS A 1 204 ? 0.638 -2.280 -12.208 1.00 82.06 204 LYS A C 1
ATOM 1676 O O . LYS A 1 204 ? 1.378 -1.462 -12.747 1.00 82.06 204 LYS A O 1
ATOM 1681 N N . VAL A 1 205 ? 1.016 -3.041 -11.187 1.00 84.31 205 VAL A N 1
ATOM 1682 C CA . VAL A 1 205 ?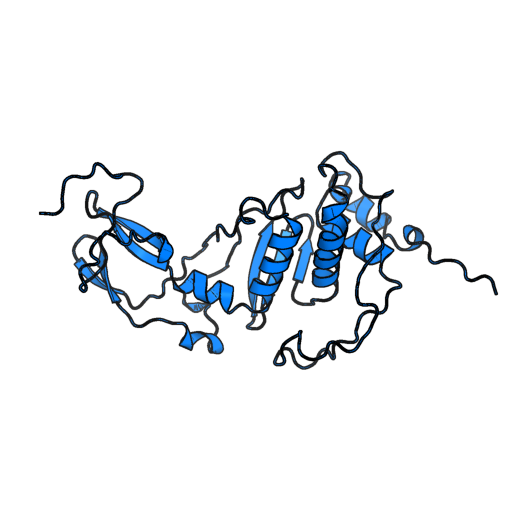 2.380 -3.009 -10.651 1.00 84.31 205 VAL A CA 1
ATOM 1683 C C . VAL A 1 205 ? 3.345 -3.633 -11.656 1.00 84.31 205 VAL A C 1
ATOM 1685 O O . VAL A 1 205 ? 4.381 -3.045 -11.956 1.00 84.31 205 VAL A O 1
ATOM 1688 N N . TRP A 1 206 ? 2.964 -4.757 -12.264 1.00 82.94 206 TRP A N 1
ATOM 1689 C CA . TRP A 1 206 ? 3.747 -5.398 -13.317 1.00 82.94 206 TRP A CA 1
ATOM 1690 C C . TRP A 1 206 ? 3.823 -4.575 -14.602 1.00 82.94 206 TRP A C 1
ATOM 1692 O O . TRP A 1 206 ? 4.898 -4.479 -15.181 1.00 82.94 206 TRP A O 1
ATOM 1702 N N . GLU A 1 207 ? 2.735 -3.931 -15.036 1.00 81.06 207 GLU A N 1
ATOM 1703 C CA . GLU A 1 207 ? 2.772 -2.991 -16.167 1.00 81.06 207 GLU A CA 1
ATOM 1704 C C . GLU A 1 207 ? 3.833 -1.898 -15.963 1.00 81.06 207 GLU A C 1
ATOM 1706 O O . GLU A 1 207 ? 4.540 -1.565 -16.912 1.00 81.06 207 GLU A O 1
ATOM 1711 N N . TYR A 1 208 ? 3.954 -1.373 -14.739 1.00 79.69 208 TYR A N 1
ATOM 1712 C CA . TYR A 1 208 ? 4.955 -0.369 -14.377 1.00 79.69 208 TYR A CA 1
ATOM 1713 C C . TYR A 1 208 ? 6.374 -0.962 -14.325 1.00 79.69 208 TYR A C 1
ATOM 1715 O O . TYR A 1 208 ? 7.297 -0.435 -14.946 1.00 79.69 208 TYR A O 1
ATOM 1723 N N . LEU A 1 209 ? 6.562 -2.089 -13.628 1.00 77.75 209 LEU A N 1
ATOM 1724 C CA . LEU A 1 209 ? 7.865 -2.757 -13.498 1.00 77.75 209 LEU A CA 1
ATOM 1725 C C . LEU A 1 209 ? 8.442 -3.186 -14.855 1.00 77.75 209 LEU A C 1
ATOM 1727 O O . LEU A 1 209 ? 9.639 -3.048 -15.089 1.00 77.75 209 LEU A O 1
ATOM 1731 N N . LEU A 1 210 ? 7.591 -3.653 -15.770 1.00 77.44 210 LEU A N 1
ATOM 1732 C CA . LEU A 1 210 ? 7.981 -4.099 -17.109 1.00 77.44 210 LEU A CA 1
ATOM 1733 C C . LEU A 1 210 ? 8.193 -2.949 -18.104 1.00 77.44 210 LEU A C 1
ATOM 1735 O O . LEU A 1 210 ? 8.507 -3.204 -19.269 1.00 77.44 210 LEU A O 1
ATOM 1739 N N . ASP A 1 211 ? 8.009 -1.691 -17.692 1.00 75.69 211 ASP A N 1
ATOM 1740 C CA . ASP A 1 211 ? 8.265 -0.526 -18.546 1.00 75.69 211 ASP A CA 1
ATOM 1741 C C . ASP A 1 211 ? 9.631 0.129 -18.312 1.00 75.69 211 ASP A C 1
ATOM 1743 O O . ASP A 1 211 ? 9.955 1.138 -18.949 1.00 75.69 211 ASP A O 1
ATOM 1747 N N . TYR A 1 212 ? 10.456 -0.458 -17.442 1.00 71.12 212 TYR A N 1
ATOM 1748 C CA . TYR A 1 212 ? 11.862 -0.099 -17.331 1.00 71.12 212 TYR A CA 1
ATOM 1749 C C . TYR A 1 212 ? 12.648 -0.614 -18.532 1.00 71.12 212 TYR A C 1
ATOM 1751 O O . TYR A 1 212 ? 12.455 -1.730 -19.012 1.00 71.12 212 TYR A O 1
ATOM 1759 N N . ILE A 1 213 ? 13.566 0.217 -19.017 1.00 65.69 213 ILE A N 1
ATOM 1760 C CA . ILE A 1 213 ? 14.498 -0.160 -20.072 1.00 65.69 213 ILE A CA 1
ATOM 1761 C C . ILE A 1 213 ? 15.927 0.174 -19.667 1.00 65.69 213 ILE A C 1
ATOM 1763 O O . ILE A 1 213 ? 16.194 1.207 -19.048 1.00 65.69 213 ILE A O 1
ATOM 1767 N N . ALA A 1 214 ? 16.849 -0.713 -20.038 1.00 65.50 214 ALA A N 1
ATOM 1768 C CA . ALA A 1 214 ? 18.273 -0.430 -19.975 1.00 65.50 214 ALA A CA 1
ATOM 1769 C C . ALA A 1 214 ? 18.608 0.685 -20.968 1.00 65.50 214 ALA A C 1
ATOM 1771 O O . ALA A 1 214 ? 18.155 0.678 -22.119 1.00 65.50 214 ALA A O 1
ATOM 1772 N N . ALA A 1 215 ? 19.402 1.644 -20.519 1.00 66.25 215 ALA A N 1
ATOM 1773 C CA . ALA A 1 215 ? 19.811 2.773 -21.323 1.00 66.25 215 ALA A CA 1
ATOM 1774 C C . ALA A 1 215 ? 21.274 3.119 -21.029 1.00 66.25 215 ALA A C 1
ATOM 1776 O O . ALA A 1 215 ? 21.769 2.920 -19.916 1.00 66.25 215 ALA A O 1
ATOM 1777 N N . GLU A 1 216 ? 21.962 3.664 -22.030 1.00 69.75 216 GLU A N 1
ATOM 1778 C CA . GLU A 1 216 ? 23.333 4.154 -21.898 1.00 69.75 216 GLU A CA 1
ATOM 1779 C C . GLU A 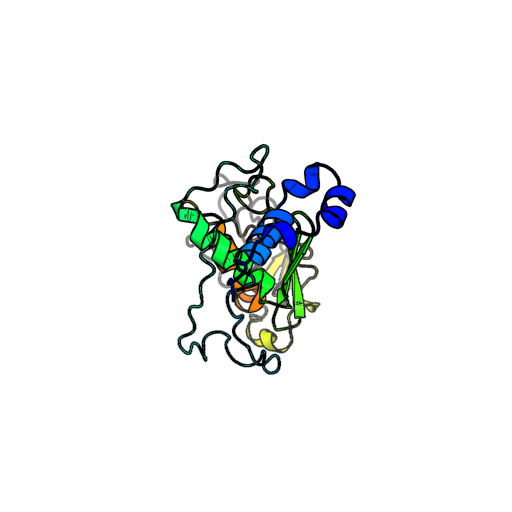1 216 ? 23.373 5.672 -22.086 1.00 69.75 216 GLU A C 1
ATOM 1781 O O . GLU A 1 216 ? 22.762 6.234 -23.006 1.00 69.75 216 GLU A O 1
ATOM 1786 N N . CYS A 1 217 ? 24.099 6.348 -21.196 1.00 71.25 217 CYS A N 1
ATOM 1787 C CA . CYS A 1 217 ? 24.350 7.767 -21.311 1.00 71.25 217 CYS A CA 1
ATOM 1788 C C . CYS A 1 217 ? 25.244 8.026 -22.518 1.00 71.25 217 CYS A C 1
ATOM 1790 O O . CYS A 1 217 ? 26.402 7.625 -22.525 1.00 71.25 217 CYS A O 1
ATOM 1792 N N . TRP A 1 218 ? 24.774 8.763 -23.516 1.00 73.56 218 TRP A N 1
ATOM 1793 C CA . TRP A 1 218 ? 25.583 8.981 -24.722 1.00 73.56 218 TRP A CA 1
ATOM 1794 C C . TRP A 1 218 ? 26.817 9.875 -24.499 1.00 73.56 218 TRP A C 1
ATOM 1796 O O . TRP A 1 218 ? 27.712 9.887 -25.338 1.00 73.56 218 TRP A O 1
ATOM 1806 N N . ALA A 1 219 ? 26.869 10.628 -23.394 1.00 73.56 219 ALA A N 1
ATOM 1807 C CA . ALA A 1 219 ? 27.966 11.546 -23.092 1.00 73.56 219 ALA A CA 1
ATOM 1808 C C . ALA A 1 219 ? 29.078 10.909 -22.243 1.00 73.56 219 ALA A C 1
ATOM 1810 O O . ALA A 1 219 ? 30.259 11.129 -22.510 1.00 73.56 219 ALA A O 1
ATOM 1811 N N . CYS A 1 220 ? 28.722 10.141 -21.209 1.00 79.50 220 CYS A N 1
ATOM 1812 C CA . CYS A 1 220 ? 29.695 9.493 -20.321 1.00 79.50 220 CYS A CA 1
ATOM 1813 C C . CYS A 1 220 ? 29.719 7.966 -20.416 1.00 79.50 220 CYS A C 1
ATOM 1815 O O . CYS A 1 220 ? 30.540 7.356 -19.736 1.00 79.50 220 CYS A O 1
ATOM 1817 N N . HIS A 1 221 ? 28.849 7.364 -21.232 1.00 75.19 221 HIS A N 1
ATOM 1818 C CA . HIS A 1 221 ? 28.687 5.913 -21.370 1.00 75.19 221 HIS A CA 1
ATOM 1819 C C . HIS A 1 221 ? 28.287 5.193 -20.073 1.00 75.19 221 HIS A C 1
ATOM 1821 O O . HIS A 1 221 ? 28.417 3.979 -19.964 1.00 75.19 221 HIS A O 1
ATOM 1827 N N . ASP A 1 222 ? 27.784 5.935 -19.081 1.00 72.12 222 ASP A N 1
ATOM 1828 C CA . ASP A 1 222 ? 27.225 5.354 -17.863 1.00 72.12 222 ASP A CA 1
ATOM 1829 C C . ASP A 1 222 ? 25.923 4.614 -18.182 1.00 72.12 222 ASP A C 1
ATOM 1831 O O . ASP A 1 222 ? 25.074 5.119 -18.920 1.00 72.12 222 ASP A O 1
ATOM 1835 N N . THR A 1 223 ? 25.772 3.414 -17.640 1.00 67.25 223 THR A N 1
ATOM 1836 C CA . THR A 1 223 ? 24.650 2.516 -17.933 1.00 67.25 223 THR A CA 1
ATOM 1837 C C . THR A 1 223 ? 23.688 2.490 -16.758 1.00 67.25 223 THR A C 1
ATOM 1839 O O . THR A 1 223 ? 24.118 2.327 -15.618 1.00 67.25 223 THR A O 1
ATOM 1842 N N . GLY A 1 224 ? 22.390 2.604 -17.025 1.00 65.81 224 GLY A N 1
ATOM 1843 C CA . GLY A 1 224 ? 21.359 2.603 -15.992 1.00 65.81 224 GLY A CA 1
ATOM 1844 C C . GLY A 1 224 ? 20.011 2.116 -16.506 1.00 65.81 224 GLY A C 1
ATOM 1845 O O . GLY A 1 224 ? 19.838 1.844 -17.694 1.00 65.81 224 GLY A O 1
ATOM 1846 N N . PHE A 1 225 ? 19.044 2.018 -15.597 1.00 67.44 225 PHE A N 1
ATOM 1847 C CA . PHE A 1 225 ? 17.665 1.662 -15.918 1.00 67.44 225 PHE A CA 1
ATOM 1848 C C . PHE A 1 225 ? 16.779 2.893 -15.786 1.00 67.44 225 PHE A C 1
ATOM 1850 O O . PHE A 1 225 ? 16.878 3.637 -14.810 1.00 67.44 225 PHE A O 1
ATOM 1857 N N . LEU A 1 226 ? 15.914 3.107 -16.770 1.00 65.44 226 LEU A N 1
ATOM 1858 C CA . LEU A 1 226 ? 14.975 4.221 -16.785 1.00 65.44 226 LEU A CA 1
ATOM 1859 C C . LEU A 1 226 ? 13.574 3.699 -17.021 1.00 65.44 226 LEU A C 1
ATOM 1861 O O . LEU A 1 226 ? 13.360 2.871 -17.907 1.00 65.44 226 LEU A O 1
ATOM 1865 N N . HIS A 1 227 ? 12.617 4.247 -16.282 1.00 70.56 227 HIS A N 1
ATOM 1866 C CA . HIS A 1 227 ? 11.213 4.051 -16.601 1.00 70.56 227 HIS A CA 1
ATOM 1867 C C . HIS A 1 227 ? 10.891 4.750 -17.932 1.00 70.56 227 HIS A C 1
ATOM 1869 O O . HIS A 1 227 ? 11.353 5.871 -18.167 1.00 70.56 227 HIS A O 1
ATOM 1875 N N . ARG A 1 228 ? 10.092 4.128 -18.807 1.00 66.25 228 ARG A N 1
ATOM 1876 C CA . ARG A 1 228 ? 9.778 4.666 -20.145 1.00 66.25 228 ARG A CA 1
ATOM 1877 C C . ARG A 1 228 ? 9.249 6.105 -20.127 1.00 66.25 228 ARG A C 1
ATOM 1879 O O . ARG A 1 228 ? 9.602 6.882 -21.008 1.00 66.25 228 ARG A O 1
ATOM 1886 N N . ASP A 1 229 ? 8.462 6.485 -19.128 1.00 61.94 229 ASP A N 1
ATOM 1887 C CA . ASP A 1 229 ? 7.911 7.849 -19.024 1.00 61.94 229 ASP A CA 1
ATOM 1888 C C . ASP A 1 229 ? 8.961 8.925 -18.697 1.00 61.94 229 ASP A C 1
ATOM 1890 O O . ASP A 1 229 ? 8.701 10.118 -18.844 1.00 61.94 229 ASP A O 1
ATOM 1894 N N . GLN A 1 230 ? 10.160 8.521 -18.269 1.00 61.00 230 GLN A N 1
ATOM 1895 C CA . GLN A 1 230 ? 11.293 9.422 -18.049 1.00 61.00 230 GLN A CA 1
ATOM 1896 C C . GLN A 1 230 ? 12.094 9.674 -19.336 1.00 61.00 230 GLN A C 1
ATOM 1898 O O . GLN A 1 230 ? 13.036 10.467 -19.318 1.00 61.00 230 GLN A O 1
ATOM 1903 N N . PHE A 1 231 ? 11.728 9.044 -20.461 1.00 57.91 231 PHE A N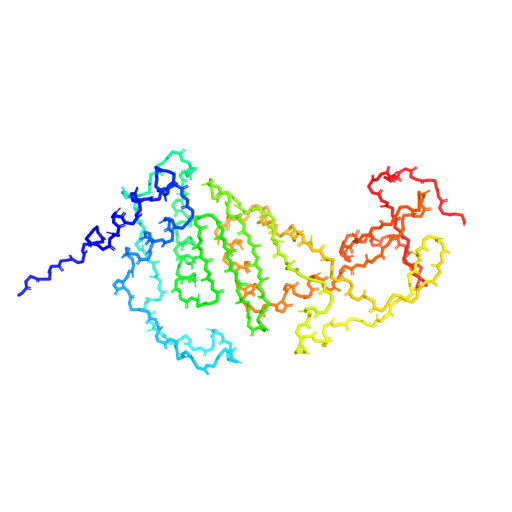 1
ATOM 1904 C CA . PHE A 1 231 ? 12.308 9.368 -21.761 1.00 57.91 231 PHE A CA 1
ATOM 1905 C C . PHE A 1 231 ? 11.783 10.723 -22.240 1.00 57.91 231 PHE A C 1
ATOM 1907 O O . PHE A 1 231 ? 10.574 10.879 -22.431 1.00 57.91 231 PHE A O 1
ATOM 1914 N N . PRO A 1 232 ? 12.660 11.709 -22.490 1.00 49.03 232 PRO A N 1
ATOM 1915 C CA . PRO A 1 232 ? 12.231 12.970 -23.073 1.00 49.03 232 PRO A CA 1
ATOM 1916 C C . PRO A 1 232 ? 11.639 12.713 -24.461 1.00 49.03 232 PRO A C 1
ATOM 1918 O O . PRO A 1 232 ? 12.294 12.115 -25.313 1.00 49.03 232 PRO A O 1
ATOM 1921 N N . SER A 1 233 ? 10.423 13.206 -24.703 1.00 42.78 233 SER A N 1
ATOM 1922 C CA . SER A 1 233 ? 9.718 13.120 -25.993 1.00 42.78 233 SER A CA 1
ATOM 1923 C C . SER A 1 233 ? 10.498 13.718 -27.170 1.00 42.78 233 SER A C 1
ATOM 1925 O O . SER A 1 233 ? 10.214 13.400 -28.324 1.00 42.78 233 SER A O 1
ATOM 1927 N N . ASP A 1 234 ? 11.464 14.588 -26.866 1.00 39.59 234 ASP A N 1
ATOM 1928 C CA . ASP A 1 234 ? 12.189 15.422 -27.825 1.00 39.59 234 ASP A CA 1
ATOM 1929 C C . ASP A 1 234 ? 13.573 14.859 -28.173 1.00 39.59 234 ASP A C 1
ATOM 1931 O O . ASP A 1 234 ? 14.203 15.302 -29.134 1.00 39.59 234 ASP A O 1
ATOM 1935 N N . LEU A 1 235 ? 14.040 13.847 -27.434 1.00 42.56 235 LEU A N 1
ATOM 1936 C CA . LEU A 1 235 ? 15.108 12.994 -27.924 1.00 42.56 235 LEU A CA 1
ATOM 1937 C C . LEU A 1 235 ? 14.465 12.105 -28.975 1.00 42.56 235 LEU A C 1
ATOM 1939 O O . LEU A 1 235 ? 13.694 11.203 -28.653 1.00 42.56 235 LEU A O 1
ATOM 1943 N N . THR A 1 236 ? 14.758 12.386 -30.245 1.00 38.53 236 THR A N 1
ATOM 1944 C CA . THR A 1 236 ? 14.582 11.418 -31.322 1.00 38.53 236 THR A CA 1
ATOM 1945 C C . THR A 1 236 ? 15.176 10.111 -30.836 1.00 38.53 236 THR A C 1
ATOM 1947 O O . THR A 1 236 ? 16.392 9.935 -30.842 1.00 38.53 236 THR A O 1
ATOM 1950 N N . ILE A 1 237 ? 14.304 9.213 -30.378 1.00 42.56 237 ILE A N 1
ATOM 1951 C CA . ILE A 1 237 ? 14.608 7.803 -30.275 1.00 42.56 237 ILE A CA 1
ATOM 1952 C C . ILE A 1 237 ? 15.032 7.475 -31.694 1.00 42.56 237 ILE A C 1
ATOM 1954 O O . ILE A 1 237 ? 14.187 7.430 -32.591 1.00 42.56 237 ILE A O 1
ATOM 1958 N N . ASP A 1 238 ? 16.339 7.342 -31.929 1.00 41.84 238 ASP A N 1
ATOM 1959 C CA . ASP A 1 238 ? 16.777 6.638 -33.115 1.00 41.84 238 ASP A CA 1
ATOM 1960 C C . ASP A 1 238 ? 15.986 5.325 -33.064 1.00 41.84 238 ASP A C 1
ATOM 1962 O O . ASP A 1 238 ? 16.076 4.604 -32.060 1.00 41.84 238 ASP A O 1
ATOM 1966 N N . PRO A 1 239 ? 15.157 5.023 -34.079 1.00 42.62 239 PRO A N 1
ATOM 1967 C CA . PRO A 1 239 ? 14.383 3.790 -34.111 1.00 42.62 239 PRO A CA 1
ATOM 1968 C C . PRO A 1 239 ? 15.261 2.525 -33.990 1.00 42.62 239 PRO A C 1
ATOM 1970 O O . PRO A 1 239 ? 14.719 1.425 -33.917 1.00 42.62 239 PRO A O 1
ATOM 1973 N N . SER A 1 240 ? 16.594 2.666 -33.940 1.00 42.78 240 SER A N 1
ATOM 1974 C CA . SER A 1 240 ? 17.589 1.626 -33.702 1.00 42.78 240 SER A CA 1
ATOM 1975 C C . SER A 1 240 ? 18.238 1.542 -32.298 1.00 42.78 240 SER A C 1
ATOM 1977 O O . SER A 1 240 ? 19.110 0.689 -32.131 1.00 42.78 240 SER A O 1
ATOM 1979 N N . GLY A 1 241 ? 17.772 2.295 -31.284 1.00 50.28 241 GLY A N 1
ATOM 1980 C CA . GLY A 1 241 ? 17.933 1.930 -29.858 1.00 50.28 241 GLY A CA 1
ATOM 1981 C C . GLY A 1 241 ? 18.856 2.788 -28.968 1.00 50.28 241 GLY A C 1
ATOM 1982 O O . GLY A 1 241 ? 20.058 2.853 -29.185 1.00 50.28 241 GLY A O 1
ATOM 1983 N N . GLY A 1 242 ? 18.287 3.337 -27.881 1.00 53.34 242 GLY A N 1
ATOM 1984 C CA . GLY A 1 242 ? 18.875 3.248 -26.531 1.00 53.34 242 GLY A CA 1
ATOM 1985 C C . GLY A 1 242 ? 19.876 4.295 -26.020 1.00 53.34 242 GLY A C 1
ATOM 1986 O O . GLY A 1 242 ? 20.674 3.934 -25.163 1.00 53.34 242 GLY A O 1
ATOM 1987 N N . LEU A 1 243 ? 19.850 5.555 -26.466 1.00 57.50 243 LEU A N 1
ATOM 1988 C CA . LEU A 1 243 ? 20.729 6.608 -25.924 1.00 57.50 243 LEU A CA 1
ATOM 1989 C C . LEU A 1 243 ? 19.936 7.691 -25.172 1.00 57.50 243 LEU A C 1
ATOM 1991 O O . LEU A 1 243 ? 18.981 8.247 -25.713 1.00 57.50 243 LEU A O 1
ATOM 1995 N N . TYR A 1 244 ? 20.342 8.001 -23.936 1.00 61.34 244 TYR A N 1
ATOM 1996 C CA . TYR A 1 244 ? 19.731 9.031 -23.078 1.00 61.34 244 TYR A CA 1
ATOM 1997 C C . TYR A 1 244 ? 20.796 9.893 -22.399 1.00 61.34 244 TYR A C 1
ATOM 1999 O O . TYR A 1 244 ? 21.987 9.614 -22.491 1.00 61.34 244 TYR A O 1
ATOM 2007 N N . LEU A 1 245 ? 20.382 10.953 -21.713 1.00 64.44 245 LEU A N 1
ATOM 2008 C CA . LEU A 1 245 ? 21.284 11.816 -20.961 1.00 64.44 245 LEU A CA 1
ATOM 2009 C C . LEU A 1 245 ? 21.130 11.555 -19.460 1.00 64.44 245 LEU A C 1
ATOM 2011 O O . LEU A 1 245 ? 20.044 11.753 -18.918 1.00 64.44 245 LEU A O 1
ATOM 2015 N N . CYS A 1 246 ? 22.187 11.083 -18.791 1.00 65.56 246 CYS A N 1
ATOM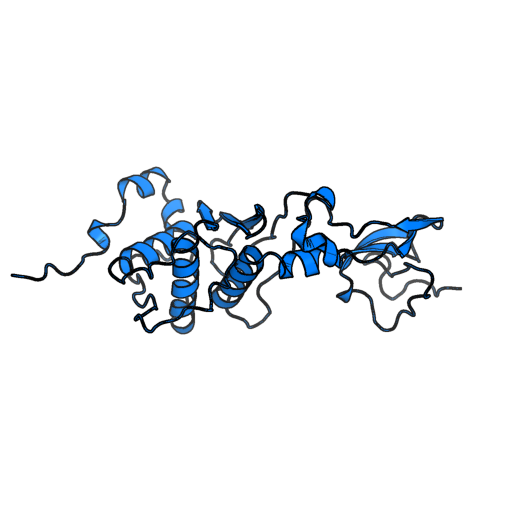 2016 C CA . CYS A 1 246 ? 22.105 10.739 -17.371 1.00 65.56 246 CYS A CA 1
ATOM 2017 C C . CYS A 1 246 ? 22.139 11.971 -16.459 1.00 65.56 246 CYS A C 1
ATOM 2019 O O . CYS A 1 246 ? 22.584 13.055 -16.845 1.00 65.56 246 CYS A O 1
ATOM 2021 N N . PHE A 1 247 ? 21.722 11.766 -15.206 1.00 63.59 247 PHE A N 1
ATOM 2022 C CA . PHE A 1 247 ? 21.743 12.786 -14.157 1.00 63.59 247 PHE A CA 1
ATOM 2023 C C . PHE A 1 247 ? 23.114 13.470 -14.010 1.00 63.59 247 PHE A C 1
ATOM 2025 O O . PHE A 1 247 ? 23.175 14.681 -13.815 1.00 63.59 247 PHE A O 1
ATOM 2032 N N . TRP A 1 248 ? 24.210 12.715 -14.150 1.00 68.06 248 TRP A N 1
ATOM 2033 C CA . TRP A 1 248 ? 25.574 13.231 -13.996 1.00 68.06 248 TRP A CA 1
ATOM 2034 C C . TRP A 1 248 ? 26.018 14.152 -15.127 1.00 68.06 248 TRP A C 1
ATOM 2036 O O . TRP A 1 248 ? 26.730 15.124 -14.883 1.00 68.06 248 TRP A O 1
ATOM 2046 N N . CYS A 1 249 ? 25.625 13.843 -16.361 1.00 70.75 249 CYS A N 1
ATOM 2047 C CA . CYS A 1 249 ? 25.982 14.659 -17.515 1.00 70.75 249 CYS A CA 1
ATOM 2048 C C . CYS A 1 249 ? 25.088 15.890 -17.632 1.00 70.75 249 CYS A C 1
ATOM 2050 O O . CYS A 1 249 ? 25.575 16.943 -18.037 1.00 70.75 249 CYS A O 1
ATOM 2052 N N . GLY A 1 250 ? 23.817 15.768 -17.233 1.00 64.00 250 GLY A N 1
ATOM 2053 C CA . GLY A 1 250 ? 22.862 16.869 -17.249 1.00 64.00 250 GLY A CA 1
ATOM 2054 C C . GLY A 1 250 ? 22.640 17.455 -18.651 1.00 64.00 250 GLY A C 1
ATOM 2055 O O . GLY A 1 250 ? 23.239 17.002 -19.621 1.00 64.00 250 GLY A O 1
ATOM 2056 N N . PRO A 1 251 ? 21.778 18.474 -18.784 1.00 62.12 251 PRO A N 1
ATOM 2057 C CA . PRO A 1 251 ? 21.365 19.032 -20.077 1.00 62.12 251 PRO A CA 1
ATOM 2058 C C . PRO A 1 251 ? 22.488 19.695 -20.896 1.00 62.12 251 PRO A C 1
ATOM 2060 O O . PRO A 1 251 ? 22.297 19.924 -22.085 1.00 62.12 251 PRO A O 1
ATOM 2063 N N . ASP A 1 252 ? 23.648 19.979 -20.297 1.00 64.94 252 ASP A N 1
ATOM 2064 C CA . ASP A 1 252 ? 24.774 20.679 -20.937 1.00 64.94 252 ASP A CA 1
ATOM 2065 C C . ASP A 1 252 ? 25.779 19.735 -21.632 1.00 64.94 252 ASP A C 1
ATOM 2067 O O . ASP A 1 252 ? 26.904 20.130 -21.954 1.00 64.94 252 ASP A O 1
ATOM 2071 N N . ALA A 1 253 ? 25.412 18.469 -21.843 1.00 60.81 253 ALA A N 1
ATOM 2072 C CA . ALA A 1 253 ? 26.274 17.512 -22.527 1.00 60.81 253 ALA A CA 1
ATOM 2073 C C . ALA A 1 253 ? 26.567 17.895 -23.995 1.00 60.81 253 ALA A C 1
ATOM 2075 O O . ALA A 1 253 ? 25.707 18.451 -24.682 1.00 60.81 253 ALA A O 1
ATOM 2076 N N . PRO A 1 254 ? 27.782 17.593 -24.493 1.00 63.38 254 PRO A N 1
ATOM 2077 C CA . PRO A 1 254 ? 28.244 18.029 -25.815 1.00 63.38 254 PRO A CA 1
ATOM 2078 C C . PRO A 1 254 ? 27.483 17.328 -26.940 1.00 63.38 254 PRO A C 1
ATOM 2080 O O . PRO A 1 254 ? 27.562 16.120 -26.959 1.00 63.38 254 PRO A O 1
ATOM 2083 N N . GLU A 1 255 ? 26.824 18.048 -27.866 1.00 59.06 255 GLU A N 1
ATOM 2084 C CA . GLU A 1 255 ? 25.925 17.537 -28.939 1.00 59.06 255 GLU A CA 1
ATOM 2085 C C . GLU A 1 255 ? 26.319 16.188 -29.597 1.00 59.06 255 GLU A C 1
ATOM 2087 O O . GLU A 1 255 ? 27.489 15.948 -29.900 1.00 59.06 255 GLU A O 1
ATOM 2092 N N . GLN A 1 256 ? 25.324 15.323 -29.873 1.00 58.03 256 GLN A N 1
ATOM 2093 C CA . GLN A 1 256 ? 25.523 14.082 -30.640 1.00 58.03 256 GLN A CA 1
ATOM 2094 C C . GLN A 1 256 ? 25.968 14.446 -32.064 1.00 58.03 256 GLN A C 1
ATOM 2096 O O . GLN A 1 256 ? 25.237 15.127 -32.785 1.00 58.03 256 GLN A O 1
ATOM 2101 N N . HIS A 1 257 ? 27.166 14.006 -32.458 1.00 49.94 257 HIS A N 1
ATOM 2102 C CA . HIS A 1 257 ? 27.720 14.186 -33.804 1.00 49.94 257 HIS A CA 1
ATOM 2103 C C . HIS A 1 257 ? 27.464 12.981 -34.708 1.00 49.94 257 HIS A C 1
ATOM 2105 O O . HIS A 1 257 ? 27.653 11.838 -34.235 1.00 49.94 257 HIS A O 1
#

Solvent-accessible surface area (backbone atoms only — not comparable to full-atom values): 15449 Å² total; per-residue (Å²): 127,84,77,76,69,89,58,48,76,84,67,55,65,58,70,63,47,62,71,64,39,84,68,42,65,51,29,55,36,39,55,36,50,45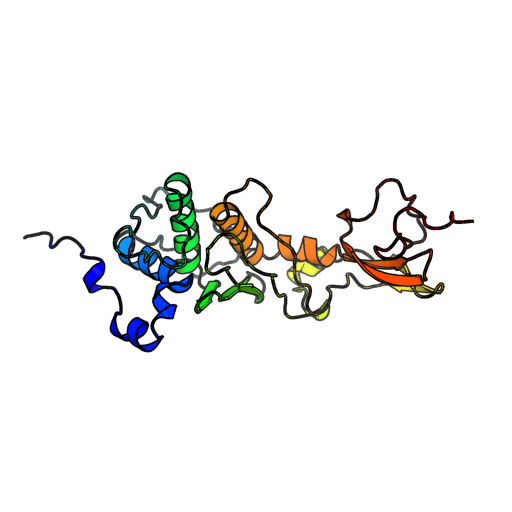,41,46,46,57,30,57,88,54,80,73,80,81,70,75,93,80,53,93,85,55,68,93,77,80,75,84,69,96,59,92,84,63,63,78,53,74,60,73,95,74,64,56,68,89,52,41,61,78,78,51,76,90,49,48,61,41,44,35,50,36,34,50,50,43,79,70,33,91,43,41,49,69,57,54,39,40,38,40,36,38,16,75,82,66,54,58,36,36,33,35,46,41,61,47,61,72,45,64,52,60,29,42,35,86,54,34,56,94,64,63,45,79,90,52,52,83,70,59,62,79,62,44,52,27,33,56,87,87,40,84,39,79,40,70,58,45,44,28,57,68,63,42,59,46,85,76,64,56,56,91,94,52,59,36,45,59,37,50,42,54,49,54,52,35,44,38,63,31,60,64,50,49,58,55,45,50,39,26,38,72,33,17,16,74,80,79,55,52,72,49,76,42,51,58,88,75,56,62,89,80,58,77,70,54,94,74,40,38,72,47,81,41,84,89,60,40,94,81,50,80,76,94,127

Mean predicted aligned error: 12.41 Å

Radius of gyration: 23.13 Å; Cα contacts (8 Å, |Δi|>4): 349; chains: 1; bounding box: 62×40×63 Å